Protein AF-A0A1I7RVT2-F1 (afdb_monomer_lite)

Sequence (228 aa):
MSVMLDNKCFNRFLLSIFCWCLFYGVKVPINLFVGYLFTLLAVPQAKIWEKVEYYNQTFPESPYPILYVDPFEMFTILLFGFVVLALAGMELFQIAFVFFILRALESKKAALTEKSYRLQKQLTFALAAQLVVPIVLIFFPVSYGVICRYVGSDPSKMAGDIGFFLFATYGACNALLTIFFVKPYYDFTLRKLQRIFWCFKFEPPKKHSIVVLHSINSYASNVTANNY

Structure (mmCIF, N/CA/C/O backbone):
data_AF-A0A1I7RVT2-F1
#
_entry.id   AF-A0A1I7RVT2-F1
#
loop_
_atom_site.group_PDB
_atom_site.id
_atom_site.type_symbol
_atom_site.label_atom_id
_atom_site.label_alt_id
_atom_site.label_comp_id
_atom_site.label_asym_id
_atom_site.label_entity_id
_atom_site.label_seq_id
_atom_site.pdbx_PDB_ins_code
_atom_site.Cartn_x
_atom_site.Cartn_y
_atom_site.Cartn_z
_atom_site.occupancy
_atom_site.B_iso_or_equiv
_atom_site.auth_seq_id
_atom_site.auth_comp_id
_atom_site.auth_asym_id
_atom_site.auth_atom_id
_atom_site.pdbx_PDB_model_num
ATOM 1 N N . MET A 1 1 ? -7.040 1.598 23.175 1.00 45.47 1 MET A N 1
ATOM 2 C CA . MET A 1 1 ? -6.592 2.987 22.928 1.00 45.47 1 MET A CA 1
ATOM 3 C C . MET A 1 1 ? -6.829 3.934 24.104 1.00 45.47 1 MET A C 1
ATOM 5 O O . MET A 1 1 ? -6.067 4.879 24.193 1.00 45.47 1 MET A O 1
ATOM 9 N N . SER A 1 2 ? -7.766 3.699 25.045 1.00 37.84 2 SER A N 1
ATOM 10 C CA . SER A 1 2 ? -7.893 4.603 26.214 1.00 37.84 2 SER A CA 1
ATOM 11 C C . SER A 1 2 ? -6.658 4.615 27.126 1.00 37.84 2 SER A C 1
ATOM 13 O O . SER A 1 2 ? -6.343 5.663 27.643 1.00 37.84 2 SER A O 1
ATOM 15 N N . VAL A 1 3 ? -5.884 3.525 27.236 1.00 44.50 3 VAL A N 1
ATOM 16 C CA . VAL A 1 3 ? -4.655 3.503 28.067 1.00 44.50 3 VAL A CA 1
ATOM 17 C C . VAL A 1 3 ? -3.447 4.178 27.390 1.00 44.50 3 VAL A C 1
ATOM 19 O O . VAL A 1 3 ? -2.634 4.801 28.063 1.00 44.50 3 VAL A O 1
ATOM 22 N N . MET A 1 4 ? -3.338 4.123 26.053 1.00 46.00 4 MET A N 1
ATOM 23 C CA . MET A 1 4 ? -2.378 4.976 25.326 1.00 46.00 4 MET A CA 1
ATOM 24 C C . MET A 1 4 ? -2.828 6.442 25.338 1.00 46.00 4 MET A C 1
ATOM 26 O O . MET A 1 4 ? -1.982 7.327 25.418 1.00 46.00 4 MET A O 1
ATOM 30 N N . LEU A 1 5 ? -4.145 6.690 25.326 1.00 49.88 5 LEU A N 1
ATOM 31 C CA . LEU A 1 5 ? -4.700 8.033 25.470 1.00 49.88 5 LEU A CA 1
ATOM 32 C C . LEU A 1 5 ? -4.567 8.583 26.911 1.00 49.88 5 LEU A C 1
ATOM 34 O O . LEU A 1 5 ? -4.415 9.791 27.090 1.00 49.88 5 LEU A O 1
ATOM 38 N N . ASP A 1 6 ? -4.581 7.718 27.930 1.00 57.16 6 ASP A N 1
ATOM 39 C CA . ASP A 1 6 ? -4.427 8.089 29.345 1.00 57.16 6 ASP A CA 1
ATOM 40 C C . ASP A 1 6 ? -2.977 8.401 29.708 1.00 57.16 6 ASP A C 1
ATOM 42 O O . ASP A 1 6 ? -2.717 9.178 30.632 1.00 57.16 6 ASP A O 1
ATOM 46 N N . ASN A 1 7 ? -2.009 7.865 28.958 1.00 72.88 7 ASN A N 1
ATOM 47 C CA . ASN A 1 7 ? -0.635 8.323 29.063 1.00 72.88 7 ASN A CA 1
ATOM 48 C C . ASN A 1 7 ? -0.524 9.713 28.422 1.00 72.88 7 ASN A C 1
ATOM 50 O O . ASN A 1 7 ? -0.157 9.871 27.257 1.00 72.88 7 ASN A O 1
ATOM 54 N N . LYS A 1 8 ? -0.826 10.742 29.223 1.00 82.38 8 LYS A N 1
ATOM 55 C CA . LYS A 1 8 ? -0.760 12.160 28.841 1.00 82.38 8 LYS A CA 1
ATOM 56 C C . LYS A 1 8 ? 0.580 12.548 28.213 1.00 82.38 8 LYS A C 1
ATOM 58 O O . LYS A 1 8 ? 0.611 13.527 27.473 1.00 82.38 8 LYS A O 1
ATOM 63 N N . CYS A 1 9 ? 1.667 11.838 28.524 1.00 81.19 9 CYS A N 1
ATOM 64 C CA . CYS A 1 9 ? 2.977 12.060 27.919 1.00 81.19 9 CYS A CA 1
ATOM 65 C C . CYS A 1 9 ? 3.024 11.502 26.491 1.00 81.19 9 CYS A C 1
ATOM 67 O O . CYS A 1 9 ? 3.326 12.240 25.559 1.00 81.19 9 CYS A O 1
ATOM 69 N N . PHE A 1 10 ? 2.622 10.244 26.297 1.00 79.62 10 PHE A N 1
ATOM 70 C CA . PHE A 1 10 ? 2.560 9.614 24.974 1.00 79.62 10 PHE A CA 1
ATOM 71 C C . PHE A 1 10 ? 1.594 10.335 24.028 1.00 79.62 10 PHE A C 1
ATOM 73 O O . PHE A 1 10 ? 1.927 10.597 22.878 1.00 79.62 10 PHE A O 1
ATOM 80 N N . ASN A 1 11 ? 0.427 10.737 24.528 1.00 78.00 11 ASN A N 1
ATOM 81 C CA . ASN A 1 11 ? -0.536 11.509 23.752 1.00 78.00 11 ASN A CA 1
ATOM 82 C C . ASN A 1 11 ? -0.017 12.898 23.376 1.00 78.00 11 ASN A C 1
ATOM 84 O O . ASN A 1 11 ? -0.180 13.324 22.234 1.00 78.00 11 ASN A O 1
ATOM 88 N N . ARG A 1 12 ? 0.638 13.599 24.314 1.00 87.31 12 ARG A N 1
ATOM 89 C CA . ARG A 1 12 ? 1.306 14.870 24.007 1.00 87.31 12 ARG A CA 1
ATOM 90 C C . ARG A 1 12 ? 2.426 14.684 22.999 1.00 87.31 12 ARG A C 1
ATOM 92 O O . ARG A 1 12 ? 2.593 15.552 22.159 1.00 87.31 12 ARG A O 1
ATOM 99 N N . PHE A 1 13 ? 3.152 13.572 23.056 1.00 88.12 13 PHE A N 1
ATOM 100 C CA . PHE A 1 13 ? 4.175 13.244 22.074 1.00 88.12 13 PHE A CA 1
ATOM 101 C C . PHE A 1 13 ? 3.570 12.990 20.687 1.00 88.12 13 PHE A C 1
ATOM 103 O O . PHE A 1 13 ? 3.959 13.669 19.746 1.00 88.12 13 PHE A O 1
ATOM 110 N N . LEU A 1 14 ? 2.581 12.097 20.560 1.00 82.25 14 LEU A N 1
ATOM 111 C CA . LEU A 1 14 ? 1.920 11.792 19.282 1.00 82.25 14 LEU A CA 1
ATOM 112 C C . LEU A 1 14 ? 1.263 13.019 18.636 1.00 82.25 14 LEU A C 1
ATOM 114 O O . LEU A 1 14 ? 1.272 13.162 17.417 1.00 82.25 14 LEU A O 1
ATOM 118 N N . LEU A 1 15 ? 0.681 13.902 19.447 1.00 87.56 15 LEU A N 1
ATOM 119 C CA . LEU A 1 15 ? 0.069 15.146 18.978 1.00 87.56 15 LEU A CA 1
ATOM 120 C C . LEU A 1 15 ? 1.072 16.305 18.878 1.00 87.56 15 LEU A C 1
ATOM 122 O O . LEU A 1 15 ? 0.707 17.380 18.406 1.00 87.56 15 LEU A O 1
ATOM 126 N N . SER A 1 16 ? 2.321 16.118 19.313 1.00 93.06 16 SER A N 1
ATOM 127 C CA . SER A 1 16 ? 3.344 17.160 19.264 1.00 93.06 16 SER A CA 1
ATOM 128 C C . SER A 1 16 ? 3.733 17.440 17.824 1.00 93.06 16 SER A C 1
ATOM 130 O O . SER A 1 16 ? 4.008 16.519 17.051 1.00 93.06 16 SER A O 1
ATOM 132 N N . ILE A 1 17 ? 3.874 18.725 17.501 1.00 93.81 17 ILE A N 1
ATOM 133 C CA . ILE A 1 17 ? 4.437 19.171 16.227 1.00 93.81 17 ILE A CA 1
ATOM 134 C C . ILE A 1 17 ? 5.800 18.527 15.952 1.00 93.81 17 ILE A C 1
ATOM 136 O O . ILE A 1 17 ? 6.106 18.225 14.809 1.00 93.81 17 ILE A O 1
ATOM 140 N N . PHE A 1 18 ? 6.578 18.219 16.995 1.00 93.94 18 PHE A N 1
ATOM 141 C CA . PHE A 1 18 ? 7.855 17.524 16.860 1.00 93.94 18 PHE A CA 1
ATOM 142 C C . PHE A 1 18 ? 7.704 16.117 16.267 1.00 93.94 18 PHE A C 1
ATOM 144 O O . PHE A 1 18 ? 8.458 15.755 15.369 1.00 93.94 18 PHE A O 1
ATOM 151 N N . CYS A 1 19 ? 6.722 15.332 16.726 1.00 88.94 19 CYS A N 1
ATOM 152 C CA . CYS A 1 19 ? 6.477 13.987 16.202 1.00 88.94 19 CYS A CA 1
ATOM 153 C C . CYS A 1 19 ? 6.069 14.050 14.726 1.00 88.94 19 CYS A C 1
ATOM 155 O O . CYS A 1 19 ? 6.614 13.319 13.902 1.00 88.94 19 CYS A O 1
ATOM 157 N N . TRP A 1 20 ? 5.190 14.991 14.373 1.00 90.88 20 TRP A N 1
ATOM 158 C CA . TRP A 1 20 ? 4.807 15.231 12.982 1.00 90.88 20 TRP A CA 1
ATOM 159 C C . TRP A 1 20 ? 5.990 15.689 12.124 1.00 90.88 20 TRP A C 1
ATOM 161 O O . TRP A 1 20 ? 6.195 15.137 11.046 1.00 90.88 20 TRP A O 1
ATOM 171 N N . CYS A 1 21 ? 6.807 16.630 12.602 1.00 93.56 21 CYS A N 1
ATOM 172 C CA . CYS A 1 21 ? 8.021 17.069 11.915 1.00 93.56 21 CYS A CA 1
ATOM 173 C C . CYS A 1 21 ? 9.014 15.922 11.718 1.00 93.56 21 CYS A C 1
ATOM 175 O O . CYS A 1 21 ? 9.606 15.828 10.651 1.00 93.56 21 CYS A O 1
ATOM 177 N N . LEU A 1 22 ? 9.170 15.028 12.696 1.00 91.81 22 LEU A N 1
ATOM 178 C CA . LEU A 1 22 ? 10.016 13.842 12.572 1.00 91.81 22 LEU A CA 1
ATOM 179 C C . LEU A 1 22 ? 9.467 12.879 11.509 1.00 91.81 22 LEU A C 1
ATOM 181 O O . LEU A 1 22 ? 10.204 12.457 10.621 1.00 91.81 22 LEU A O 1
ATOM 185 N N . PHE A 1 23 ? 8.165 12.585 11.542 1.00 87.00 23 PHE A N 1
ATOM 186 C CA . PHE A 1 23 ? 7.516 11.737 10.538 1.00 87.00 23 PHE A CA 1
ATOM 187 C C . PHE A 1 23 ? 7.646 12.310 9.124 1.00 87.00 23 PHE A C 1
ATOM 189 O O . PHE A 1 23 ? 8.043 11.595 8.204 1.00 87.00 23 PHE A O 1
ATOM 196 N N . TYR A 1 24 ? 7.346 13.596 8.935 1.00 89.38 24 TYR A N 1
ATOM 197 C CA . TYR A 1 24 ? 7.493 14.250 7.635 1.00 89.38 24 TYR A CA 1
ATOM 198 C C . TYR A 1 24 ? 8.958 14.391 7.224 1.00 89.38 24 TYR A C 1
ATOM 200 O O . TYR A 1 24 ? 9.280 14.170 6.059 1.00 89.38 24 TYR A O 1
ATOM 208 N N . GLY A 1 25 ? 9.845 14.679 8.174 1.00 92.88 25 GLY A N 1
ATOM 209 C CA . GLY A 1 25 ? 11.284 14.785 7.965 1.00 92.88 25 GLY A CA 1
ATOM 210 C C . GLY A 1 25 ? 11.920 13.479 7.500 1.00 92.88 25 GLY A C 1
ATOM 211 O O . GLY A 1 25 ? 12.871 13.529 6.736 1.00 92.88 25 GLY A O 1
ATOM 212 N N . VAL A 1 26 ? 11.371 12.320 7.880 1.00 89.94 26 VAL A N 1
ATOM 213 C CA . VAL A 1 26 ? 11.783 11.006 7.351 1.00 89.94 26 VAL A CA 1
ATOM 214 C C . VAL A 1 26 ? 11.072 10.682 6.033 1.00 89.94 26 VAL A C 1
ATOM 216 O O . VAL A 1 26 ? 11.696 10.212 5.082 1.00 89.94 26 VAL A O 1
ATOM 219 N N . LYS A 1 27 ? 9.767 10.958 5.937 1.00 85.25 27 LYS A N 1
ATOM 220 C CA . LYS A 1 27 ? 8.950 10.626 4.760 1.00 85.25 27 LYS A CA 1
ATOM 221 C C . LYS A 1 27 ? 9.377 11.389 3.504 1.00 85.25 27 LYS A C 1
ATOM 223 O O . LYS A 1 27 ? 9.379 10.817 2.416 1.00 85.25 27 LYS A O 1
ATOM 228 N N . VAL A 1 28 ? 9.700 12.676 3.628 1.00 91.38 28 VAL A N 1
ATOM 229 C CA . VAL A 1 28 ? 10.047 13.530 2.481 1.00 91.38 28 VAL A CA 1
ATOM 230 C C . VAL A 1 28 ? 11.324 13.046 1.781 1.00 91.38 28 VAL A C 1
ATOM 232 O O . VAL A 1 28 ? 11.245 12.806 0.578 1.00 91.38 28 VAL A O 1
ATOM 235 N N . PRO A 1 29 ? 12.455 12.808 2.476 1.00 92.44 29 PRO A N 1
ATOM 236 C CA . PRO A 1 29 ? 13.648 12.232 1.861 1.00 92.44 29 PRO A CA 1
ATOM 237 C C . PRO A 1 29 ? 13.393 10.889 1.186 1.00 92.44 29 PRO A C 1
ATOM 239 O O . PRO A 1 29 ? 13.883 10.679 0.084 1.00 92.44 29 PRO A O 1
ATOM 242 N N . ILE A 1 30 ? 12.593 10.005 1.796 1.00 85.56 30 ILE A N 1
ATOM 243 C CA . ILE A 1 30 ? 12.235 8.716 1.186 1.00 85.56 30 ILE A CA 1
ATOM 244 C C . ILE A 1 30 ? 11.503 8.939 -0.140 1.00 85.56 30 ILE A C 1
ATOM 246 O O . ILE A 1 30 ? 11.872 8.347 -1.148 1.00 85.56 30 ILE A O 1
ATOM 250 N N . ASN A 1 31 ? 10.505 9.823 -0.171 1.00 84.56 31 ASN A N 1
ATOM 251 C CA . ASN A 1 31 ? 9.769 10.119 -1.400 1.00 84.56 31 ASN A CA 1
ATOM 252 C C . ASN A 1 31 ? 10.648 10.779 -2.469 1.00 84.56 31 ASN A C 1
ATOM 254 O O . ASN A 1 31 ? 10.527 10.441 -3.643 1.00 84.56 31 ASN A O 1
ATOM 258 N N . LEU A 1 32 ? 11.536 11.697 -2.077 1.00 91.06 32 LEU A N 1
ATOM 259 C CA . LEU A 1 32 ? 12.491 12.320 -2.995 1.00 91.06 32 LEU A CA 1
ATOM 260 C C . LEU A 1 32 ? 13.472 11.289 -3.557 1.00 91.06 32 LEU A C 1
ATOM 262 O O . LEU A 1 32 ? 13.732 11.287 -4.754 1.00 91.06 32 LEU A O 1
ATOM 266 N N . PHE A 1 33 ? 13.969 10.385 -2.714 1.00 88.88 33 PHE A N 1
ATOM 267 C CA . PHE A 1 33 ? 14.852 9.299 -3.121 1.00 88.88 33 PHE A CA 1
ATOM 268 C C . PHE A 1 33 ? 14.154 8.324 -4.074 1.00 88.88 33 PHE A C 1
ATOM 270 O O . PHE A 1 33 ? 14.709 7.988 -5.114 1.00 88.88 33 PHE A O 1
ATOM 277 N N . VAL A 1 34 ? 12.916 7.922 -3.777 1.00 85.12 34 VAL A N 1
ATOM 278 C CA . VAL A 1 34 ? 12.106 7.089 -4.678 1.00 85.12 34 VAL A CA 1
ATOM 279 C C . VAL A 1 34 ? 11.868 7.807 -6.007 1.00 85.12 34 VAL A C 1
ATOM 281 O O . VAL A 1 34 ? 12.070 7.212 -7.060 1.00 85.12 34 VAL A O 1
ATOM 284 N N . GLY A 1 35 ? 11.509 9.094 -5.980 1.00 83.81 35 GLY A N 1
ATOM 285 C CA . GLY A 1 35 ? 11.360 9.906 -7.189 1.00 83.81 35 GLY A CA 1
ATOM 286 C C . GLY A 1 35 ? 12.650 9.969 -8.009 1.00 83.81 35 GLY A C 1
ATOM 287 O O . GLY A 1 35 ? 12.620 9.781 -9.222 1.00 83.81 35 GLY A O 1
ATOM 288 N N . TYR A 1 36 ? 13.792 10.143 -7.347 1.00 88.56 36 TYR A N 1
ATOM 289 C CA . TYR A 1 36 ? 15.104 10.109 -7.985 1.00 88.56 36 TYR A CA 1
ATOM 290 C C . TYR A 1 36 ? 15.404 8.742 -8.618 1.00 88.56 36 TYR A C 1
ATOM 292 O O . TYR A 1 36 ? 15.806 8.682 -9.780 1.00 88.56 36 TYR A O 1
ATOM 300 N N . LEU A 1 37 ? 15.126 7.635 -7.925 1.00 84.94 37 LEU A N 1
ATOM 301 C CA . LEU A 1 37 ? 15.253 6.295 -8.506 1.00 84.94 37 LEU A CA 1
ATOM 302 C C . LEU A 1 37 ? 14.382 6.129 -9.758 1.00 84.94 37 LEU A C 1
ATOM 304 O O . LEU A 1 37 ? 14.856 5.593 -10.755 1.00 84.94 37 LEU A O 1
ATOM 308 N N . PHE A 1 38 ? 13.150 6.645 -9.756 1.00 83.06 38 PHE A N 1
ATOM 309 C CA . PHE A 1 38 ? 12.304 6.642 -10.953 1.00 83.06 38 PHE A CA 1
ATOM 310 C C . PHE A 1 38 ? 12.912 7.446 -12.106 1.00 83.06 38 PHE A C 1
ATOM 312 O O . PHE A 1 38 ? 12.812 7.011 -13.248 1.00 83.06 38 PHE A O 1
ATOM 319 N N . THR A 1 39 ? 13.581 8.572 -11.836 1.00 84.81 39 THR A N 1
ATOM 320 C CA . THR A 1 39 ? 14.286 9.321 -12.893 1.00 84.81 39 THR A CA 1
ATOM 321 C C . THR A 1 39 ? 15.495 8.577 -13.454 1.00 84.81 39 THR A C 1
ATOM 323 O O . THR A 1 39 ? 15.792 8.737 -14.632 1.00 84.81 39 THR A O 1
ATOM 326 N N . LEU A 1 40 ? 16.164 7.744 -12.648 1.00 85.25 40 LEU A N 1
ATOM 327 C CA . LEU A 1 40 ? 17.260 6.888 -13.115 1.00 85.25 40 LEU A CA 1
ATOM 328 C C . LEU A 1 40 ? 16.762 5.706 -13.956 1.00 85.25 40 LEU A C 1
ATOM 330 O O . LEU A 1 40 ? 17.443 5.290 -14.886 1.00 85.25 40 LEU A O 1
ATOM 334 N N . LEU A 1 41 ? 15.582 5.173 -13.632 1.00 84.81 41 LEU A N 1
ATOM 335 C CA . LEU A 1 41 ? 14.936 4.084 -14.374 1.00 84.81 41 LEU A CA 1
ATOM 336 C C . LEU A 1 41 ? 14.267 4.539 -15.670 1.00 84.81 41 LEU A C 1
ATOM 338 O O . LEU A 1 41 ? 14.089 3.740 -16.590 1.00 84.81 41 LEU A O 1
ATOM 342 N N . ALA A 1 42 ? 13.801 5.786 -15.708 1.00 85.94 42 ALA A N 1
ATOM 343 C CA . ALA A 1 42 ? 13.079 6.317 -16.847 1.00 85.94 42 ALA A CA 1
ATOM 344 C C . ALA A 1 42 ? 14.009 6.387 -18.062 1.00 85.94 42 ALA A C 1
ATOM 346 O O . ALA A 1 42 ? 15.010 7.107 -18.073 1.00 85.94 42 ALA A O 1
ATOM 347 N N . VAL A 1 43 ? 13.654 5.661 -19.119 1.00 85.94 43 VAL A N 1
ATOM 348 C CA . VAL A 1 43 ? 14.365 5.750 -20.392 1.00 85.94 43 VAL A CA 1
ATOM 349 C C . VAL A 1 43 ? 14.127 7.148 -20.979 1.00 85.94 43 VAL A C 1
ATOM 351 O O . VAL A 1 43 ? 12.976 7.595 -21.032 1.00 85.94 43 VAL A O 1
ATOM 354 N N . PRO A 1 44 ? 15.174 7.856 -21.449 1.00 86.94 44 PRO A N 1
ATOM 355 C CA . PRO A 1 44 ? 15.000 9.140 -22.118 1.00 86.94 44 PRO A CA 1
ATOM 356 C C . PRO A 1 44 ? 14.013 9.020 -23.281 1.00 86.94 44 PRO A C 1
ATOM 358 O O . PRO A 1 44 ? 14.145 8.112 -24.098 1.00 86.94 44 PRO A O 1
ATOM 361 N N . GLN A 1 45 ? 13.069 9.960 -23.392 1.00 84.31 45 GLN A N 1
ATOM 362 C CA . GLN A 1 45 ? 11.970 9.919 -24.373 1.00 84.31 45 GLN A CA 1
ATOM 363 C C . GLN A 1 45 ? 12.443 9.672 -25.818 1.00 84.31 45 GLN A C 1
ATOM 365 O O . GLN A 1 45 ? 11.824 8.909 -26.553 1.00 84.31 45 GLN A O 1
ATOM 370 N N . ALA A 1 46 ? 13.597 10.232 -26.199 1.00 86.19 46 ALA A N 1
ATOM 371 C CA . ALA A 1 46 ? 14.193 10.039 -27.523 1.00 86.19 46 ALA A CA 1
ATOM 372 C C . ALA A 1 46 ? 14.590 8.581 -27.840 1.00 86.19 46 ALA A C 1
ATOM 374 O O . ALA A 1 46 ? 14.660 8.217 -29.007 1.00 86.19 46 ALA A O 1
ATOM 375 N N . LYS A 1 47 ? 14.851 7.754 -26.819 1.00 86.62 47 LYS A N 1
ATOM 376 C CA . LYS A 1 47 ? 15.303 6.357 -26.953 1.00 86.62 47 LYS A CA 1
ATOM 377 C C . LYS A 1 47 ? 14.191 5.331 -26.742 1.00 86.62 47 LYS A C 1
ATOM 379 O O . LYS A 1 47 ? 14.449 4.133 -26.817 1.00 86.62 47 LYS A O 1
ATOM 384 N N . ILE A 1 48 ? 12.971 5.774 -26.428 1.00 84.69 48 ILE A N 1
ATOM 385 C CA . ILE A 1 48 ? 11.867 4.851 -26.151 1.00 84.69 48 ILE A CA 1
ATOM 386 C C . ILE A 1 48 ? 11.548 4.057 -27.414 1.00 84.69 48 ILE A C 1
ATOM 388 O O . ILE A 1 48 ? 11.643 2.839 -27.381 1.00 84.69 48 ILE A O 1
ATOM 392 N N . TRP A 1 49 ? 11.270 4.727 -28.535 1.00 82.75 49 TRP A N 1
ATOM 393 C CA . TRP A 1 49 ? 10.872 4.055 -29.778 1.00 82.75 49 TRP A CA 1
ATOM 394 C C . TRP A 1 49 ? 11.902 3.043 -30.286 1.00 82.75 49 TRP A C 1
ATOM 396 O O . TRP A 1 49 ? 11.512 1.956 -30.692 1.00 82.75 49 TRP A O 1
ATOM 406 N N . GLU A 1 50 ? 13.196 3.347 -30.149 1.00 85.06 50 GLU A N 1
ATOM 407 C CA . GLU A 1 50 ? 14.287 2.414 -30.464 1.00 85.06 50 GLU A CA 1
ATOM 408 C C . GLU A 1 50 ? 14.183 1.118 -29.641 1.00 85.06 50 GLU A C 1
ATOM 410 O O . GLU A 1 50 ? 14.231 0.018 -30.187 1.00 85.06 50 GLU A O 1
ATOM 415 N N . LYS A 1 51 ? 13.980 1.227 -28.320 1.00 81.25 51 LYS A N 1
ATOM 416 C CA . LYS A 1 51 ? 13.824 0.053 -27.446 1.00 81.25 51 LYS A CA 1
ATOM 417 C C . LYS A 1 51 ? 12.512 -0.690 -27.696 1.00 81.25 51 LYS A C 1
ATOM 419 O O . LYS A 1 51 ? 12.478 -1.912 -27.611 1.00 81.25 51 LYS A O 1
ATOM 424 N N . VAL A 1 52 ? 11.435 0.031 -27.980 1.00 78.44 52 VAL A N 1
ATOM 425 C CA . VAL A 1 52 ? 10.116 -0.555 -28.252 1.00 78.44 52 VAL A CA 1
ATOM 426 C C . VAL A 1 52 ? 10.141 -1.399 -29.521 1.00 78.44 52 VAL A C 1
ATOM 428 O O . VAL A 1 52 ? 9.652 -2.529 -29.508 1.00 78.44 52 VAL A O 1
ATOM 431 N N . GLU A 1 53 ? 10.748 -0.872 -30.585 1.00 81.00 53 GLU A N 1
ATOM 432 C CA . GLU A 1 53 ? 10.948 -1.585 -31.845 1.00 81.00 53 GLU A CA 1
ATOM 433 C C . GLU A 1 53 ? 11.860 -2.800 -31.643 1.00 81.00 53 GLU A C 1
ATOM 435 O O . GLU A 1 53 ? 11.518 -3.900 -32.075 1.00 81.00 53 GLU A O 1
ATOM 440 N N . TYR A 1 54 ? 12.952 -2.643 -30.886 1.00 79.56 54 TYR A N 1
ATOM 441 C CA . TYR A 1 54 ? 13.870 -3.737 -30.557 1.00 79.56 54 TYR A CA 1
ATOM 442 C C . TYR A 1 54 ? 13.184 -4.915 -29.845 1.00 79.56 54 TYR A C 1
ATOM 444 O O . TYR A 1 54 ? 13.464 -6.072 -30.157 1.00 79.56 54 TYR A O 1
ATOM 452 N N . TYR A 1 55 ? 12.269 -4.643 -28.910 1.00 73.88 55 TYR A N 1
ATOM 453 C CA . TYR A 1 55 ? 11.545 -5.685 -28.172 1.00 73.88 55 TYR A CA 1
ATOM 454 C C . TYR A 1 55 ? 10.218 -6.108 -28.821 1.00 73.88 55 TYR A C 1
ATOM 456 O O . TYR A 1 55 ? 9.522 -6.952 -28.259 1.00 73.88 55 TYR A O 1
ATOM 464 N N . ASN A 1 56 ? 9.855 -5.542 -29.979 1.00 71.06 56 ASN A N 1
ATOM 465 C CA . ASN A 1 56 ? 8.580 -5.779 -30.664 1.00 71.06 56 ASN A CA 1
ATOM 466 C C . ASN A 1 56 ? 7.356 -5.654 -29.727 1.00 71.06 56 ASN A C 1
ATOM 468 O O . ASN A 1 56 ? 6.421 -6.458 -29.769 1.00 71.06 56 ASN A O 1
ATOM 472 N N . GLN A 1 57 ? 7.382 -4.670 -28.823 1.00 69.44 57 GLN A N 1
ATOM 473 C CA . GLN A 1 57 ? 6.317 -4.471 -27.841 1.00 69.44 57 GLN A CA 1
ATOM 474 C C . GLN A 1 57 ? 5.180 -3.637 -28.434 1.00 69.44 57 GLN A C 1
ATOM 476 O O . GLN A 1 57 ? 5.360 -2.477 -28.800 1.00 69.44 57 GLN A O 1
ATOM 481 N N . THR A 1 58 ? 3.970 -4.192 -28.464 1.00 66.25 58 THR A N 1
ATOM 482 C CA . THR A 1 58 ? 2.756 -3.417 -28.756 1.00 66.25 58 THR A CA 1
ATOM 483 C C . THR A 1 58 ? 2.393 -2.530 -27.572 1.00 66.25 58 THR A C 1
ATOM 485 O O . THR A 1 58 ? 1.995 -3.027 -26.516 1.00 66.25 58 THR A O 1
ATOM 488 N N . PHE A 1 59 ? 2.472 -1.214 -27.758 1.00 63.53 59 PHE A N 1
ATOM 489 C CA . PHE A 1 59 ? 1.927 -0.263 -26.795 1.00 63.53 59 PHE A CA 1
ATOM 490 C C . PHE A 1 59 ? 0.400 -0.217 -26.897 1.00 63.53 59 PHE A C 1
ATOM 492 O O . PHE A 1 59 ? -0.152 -0.374 -27.991 1.00 63.53 59 PHE A O 1
ATOM 499 N N . PRO A 1 60 ? -0.315 0.027 -25.782 1.00 59.12 60 PRO A N 1
ATOM 500 C CA . PRO A 1 60 ? -1.662 0.575 -25.888 1.00 59.12 60 PRO A CA 1
ATOM 501 C C . PRO A 1 60 ? -1.585 1.864 -26.721 1.00 59.12 60 PRO A C 1
ATOM 503 O O . PRO A 1 60 ? -0.586 2.565 -26.621 1.00 59.12 60 PRO A O 1
ATOM 506 N N . GLU A 1 61 ? -2.612 2.155 -27.526 1.00 61.69 61 GLU A N 1
ATOM 507 C CA . GLU A 1 61 ? -2.706 3.174 -28.603 1.00 61.69 61 GLU A CA 1
ATOM 508 C C . GLU A 1 61 ? -2.399 4.646 -28.218 1.00 61.69 61 GLU A C 1
ATOM 510 O O . GLU A 1 61 ? -2.795 5.584 -28.907 1.00 61.69 61 GLU A O 1
ATOM 515 N N . SER A 1 62 ? -1.711 4.896 -27.108 1.00 61.56 62 SER A N 1
ATOM 516 C CA . SER A 1 62 ? -1.216 6.205 -26.730 1.00 61.56 62 SER A CA 1
ATOM 517 C C . SER A 1 62 ? 0.020 6.583 -27.559 1.00 61.56 62 SER A C 1
ATOM 519 O O . SER A 1 62 ? 1.026 5.873 -27.519 1.00 61.56 62 SER A O 1
ATOM 521 N N . PRO A 1 63 ? -0.003 7.731 -28.259 1.00 61.47 63 PRO A N 1
ATOM 522 C CA . PRO A 1 63 ? 1.126 8.196 -29.062 1.00 61.47 63 PRO A CA 1
ATOM 523 C C . PRO A 1 63 ? 2.332 8.662 -28.229 1.00 61.47 63 PRO A C 1
ATOM 525 O O . PRO A 1 63 ? 3.385 8.915 -28.804 1.00 61.47 63 PRO A O 1
ATOM 528 N N . TYR A 1 64 ? 2.210 8.778 -26.897 1.00 67.19 64 TYR A N 1
ATOM 529 C CA . TYR A 1 64 ? 3.288 9.262 -26.026 1.00 67.19 64 TYR A CA 1
ATOM 530 C C . TYR A 1 64 ? 3.315 8.508 -24.686 1.00 67.19 64 TYR A C 1
ATOM 532 O O . TYR A 1 64 ? 2.563 8.855 -23.768 1.00 67.19 64 TYR A O 1
ATOM 540 N N . PRO A 1 65 ? 4.179 7.489 -24.524 1.00 70.19 65 PRO A N 1
ATOM 541 C CA . PRO A 1 65 ? 4.364 6.843 -23.231 1.00 70.19 65 PRO A CA 1
ATOM 542 C C . PRO A 1 65 ? 4.961 7.838 -22.222 1.00 70.19 65 PRO A C 1
ATOM 544 O O . PRO A 1 65 ? 6.087 8.310 -22.367 1.00 70.19 65 PRO A O 1
ATOM 547 N N . ILE A 1 66 ? 4.196 8.150 -21.170 1.00 72.31 66 ILE A N 1
ATOM 548 C CA . ILE A 1 66 ? 4.595 9.104 -20.116 1.00 72.31 66 ILE A CA 1
ATOM 549 C C . ILE A 1 66 ? 5.806 8.577 -19.327 1.00 72.31 66 ILE A C 1
ATOM 551 O O . ILE A 1 66 ? 6.687 9.347 -18.948 1.00 72.31 66 ILE A O 1
ATOM 555 N N . LEU A 1 67 ? 5.864 7.262 -19.101 1.00 76.06 67 LEU A N 1
ATOM 556 C CA . LEU A 1 67 ? 6.952 6.584 -18.405 1.00 76.06 67 LEU A CA 1
ATOM 557 C C . LEU A 1 67 ? 7.221 5.241 -19.088 1.00 76.06 67 LEU A C 1
ATOM 559 O O . LEU A 1 67 ? 6.337 4.388 -19.136 1.00 76.06 67 LEU A O 1
ATOM 563 N N . TYR A 1 68 ? 8.443 5.053 -19.584 1.00 78.94 68 TYR A N 1
ATOM 564 C CA . TYR A 1 68 ? 8.940 3.761 -20.047 1.00 78.94 68 TYR A CA 1
ATOM 565 C C . TYR A 1 68 ? 10.163 3.386 -19.217 1.00 78.94 68 TYR A C 1
ATOM 567 O O . TYR A 1 68 ? 11.118 4.159 -19.114 1.00 78.94 68 TYR A O 1
ATOM 575 N N . VAL A 1 69 ? 10.109 2.207 -18.611 1.00 81.12 69 VAL A N 1
ATOM 576 C CA . VAL A 1 69 ? 11.221 1.609 -17.873 1.00 81.12 69 VAL A CA 1
ATOM 577 C C . VAL A 1 69 ? 11.619 0.368 -18.645 1.00 81.12 69 VAL A C 1
ATOM 579 O O . VAL A 1 69 ? 10.748 -0.443 -18.950 1.00 81.12 69 VAL A O 1
ATOM 582 N N . ASP A 1 70 ? 12.905 0.223 -18.969 1.00 81.94 70 ASP A N 1
ATOM 583 C CA . ASP A 1 70 ? 13.381 -0.964 -19.676 1.00 81.94 70 ASP A CA 1
ATOM 584 C C . ASP A 1 70 ? 13.223 -2.195 -18.769 1.00 81.94 70 ASP A C 1
ATOM 586 O O . ASP A 1 70 ? 13.921 -2.298 -17.751 1.00 81.94 70 ASP A O 1
ATOM 590 N N . PRO A 1 71 ? 12.319 -3.133 -19.105 1.00 73.12 71 PRO A N 1
ATOM 591 C CA . PRO A 1 71 ? 12.025 -4.259 -18.236 1.00 73.12 71 PRO A CA 1
ATOM 592 C C . PRO A 1 71 ? 13.098 -5.360 -18.315 1.00 73.12 71 PRO A C 1
ATOM 594 O O . PRO A 1 71 ? 13.039 -6.326 -17.551 1.00 73.12 71 PRO A O 1
ATOM 597 N N . PHE A 1 72 ? 14.064 -5.270 -19.233 1.00 77.38 72 PHE A N 1
ATOM 598 C CA . PHE A 1 72 ? 15.152 -6.242 -19.412 1.00 77.38 72 PHE A CA 1
ATOM 599 C C . PHE A 1 72 ? 16.448 -5.821 -18.729 1.00 77.38 72 PHE A C 1
ATOM 601 O O . PHE A 1 72 ? 17.357 -6.636 -18.582 1.00 77.38 72 PHE A O 1
ATOM 608 N N . GLU A 1 73 ? 16.532 -4.583 -18.258 1.00 83.81 73 GLU A N 1
ATOM 609 C CA . GLU A 1 73 ? 17.713 -4.111 -17.559 1.00 83.81 73 GLU A CA 1
ATOM 610 C C . GLU A 1 73 ? 17.830 -4.781 -16.179 1.00 83.81 73 GLU A C 1
ATOM 612 O O . GLU A 1 73 ? 16.884 -4.792 -15.387 1.00 83.81 73 GLU A O 1
ATOM 617 N N . MET A 1 74 ? 19.005 -5.348 -15.868 1.00 84.12 74 MET A N 1
ATOM 618 C CA . MET A 1 74 ? 19.244 -6.054 -14.599 1.00 84.12 74 MET A CA 1
ATOM 619 C C . MET A 1 74 ? 18.925 -5.164 -13.389 1.00 84.12 74 MET A C 1
ATOM 621 O O . MET A 1 74 ? 18.358 -5.635 -12.403 1.00 84.12 74 MET A O 1
ATOM 625 N N . PHE A 1 75 ? 19.236 -3.870 -13.486 1.00 85.12 75 PHE A N 1
ATOM 626 C CA . PHE A 1 75 ? 18.917 -2.886 -12.457 1.00 85.12 75 PHE A CA 1
ATOM 627 C C . PHE A 1 75 ? 17.405 -2.769 -12.208 1.00 85.12 75 PHE A C 1
ATOM 629 O O . PHE A 1 75 ? 16.972 -2.808 -11.056 1.00 85.12 75 PHE A O 1
ATOM 636 N N . THR A 1 76 ? 16.595 -2.716 -13.271 1.00 83.62 76 THR A N 1
ATOM 637 C CA . THR A 1 76 ? 15.128 -2.696 -13.188 1.00 83.62 76 THR A CA 1
ATOM 638 C C . THR A 1 76 ? 14.599 -3.934 -12.468 1.00 83.62 76 THR A C 1
ATOM 640 O O . THR A 1 76 ? 13.805 -3.815 -11.535 1.00 83.62 76 THR A O 1
ATOM 643 N N . ILE A 1 77 ? 15.067 -5.126 -12.851 1.00 82.69 77 ILE A N 1
ATOM 644 C CA . ILE A 1 77 ? 14.625 -6.396 -12.254 1.00 82.69 77 ILE A CA 1
ATOM 645 C C . ILE A 1 77 ? 14.963 -6.443 -10.758 1.00 82.69 77 ILE A C 1
ATOM 647 O O . ILE A 1 77 ? 14.104 -6.782 -9.940 1.00 82.69 77 ILE A O 1
ATOM 651 N N . LEU A 1 78 ? 16.190 -6.065 -10.386 1.00 86.69 78 LEU A N 1
ATOM 652 C CA . LEU A 1 78 ? 16.624 -6.019 -8.988 1.00 86.69 78 LEU A CA 1
ATOM 653 C C . LEU A 1 78 ? 15.793 -5.031 -8.167 1.00 86.69 78 LEU A C 1
ATOM 655 O O . LEU A 1 78 ? 15.385 -5.354 -7.050 1.00 86.69 78 LEU A O 1
ATOM 659 N N . LEU A 1 79 ? 15.501 -3.852 -8.718 1.00 86.25 79 LEU A N 1
ATOM 660 C CA . LEU A 1 79 ? 14.702 -2.851 -8.026 1.00 86.25 79 LEU A CA 1
ATOM 661 C C . LEU A 1 79 ? 13.252 -3.310 -7.833 1.00 86.25 79 LEU A C 1
ATOM 663 O O . LEU A 1 79 ? 12.721 -3.190 -6.731 1.00 86.25 79 LEU A O 1
ATOM 667 N N . PHE A 1 80 ? 12.614 -3.871 -8.862 1.00 84.31 80 PHE A N 1
ATOM 668 C CA . PHE A 1 80 ? 11.267 -4.431 -8.725 1.00 84.31 80 PHE A CA 1
ATOM 669 C C . PHE A 1 80 ? 11.230 -5.580 -7.711 1.00 84.31 80 PHE A C 1
ATOM 671 O O . PHE A 1 80 ? 10.314 -5.641 -6.889 1.00 84.31 80 PHE A O 1
ATOM 678 N N . GLY A 1 81 ? 12.247 -6.446 -7.704 1.00 86.94 81 GLY A N 1
ATOM 679 C CA . GLY A 1 81 ? 12.406 -7.484 -6.684 1.00 86.94 81 GLY A CA 1
ATOM 680 C C . GLY A 1 81 ? 12.512 -6.900 -5.272 1.00 86.94 81 GLY A C 1
ATOM 681 O O . GLY A 1 81 ? 11.810 -7.344 -4.364 1.00 86.94 81 GLY A O 1
ATOM 682 N N . PHE A 1 82 ? 13.319 -5.852 -5.092 1.00 88.62 82 PHE A N 1
ATOM 683 C CA . PHE A 1 82 ? 13.425 -5.128 -3.825 1.00 88.62 82 PHE A CA 1
ATOM 684 C C . PHE A 1 82 ? 12.084 -4.520 -3.392 1.00 88.62 82 PHE A C 1
ATOM 686 O O . PHE A 1 82 ? 11.715 -4.642 -2.226 1.00 88.62 82 PHE A O 1
ATOM 693 N N . VAL A 1 83 ? 11.320 -3.924 -4.313 1.00 87.31 83 VAL A N 1
ATOM 694 C CA . VAL A 1 83 ? 9.983 -3.376 -4.025 1.00 87.31 83 VAL A CA 1
ATOM 695 C C . VAL A 1 83 ? 9.031 -4.472 -3.550 1.00 87.31 83 VAL A C 1
ATOM 697 O O . VAL A 1 83 ? 8.344 -4.276 -2.551 1.00 87.31 83 VAL A O 1
ATOM 700 N N . VAL A 1 84 ? 9.010 -5.637 -4.202 1.00 88.8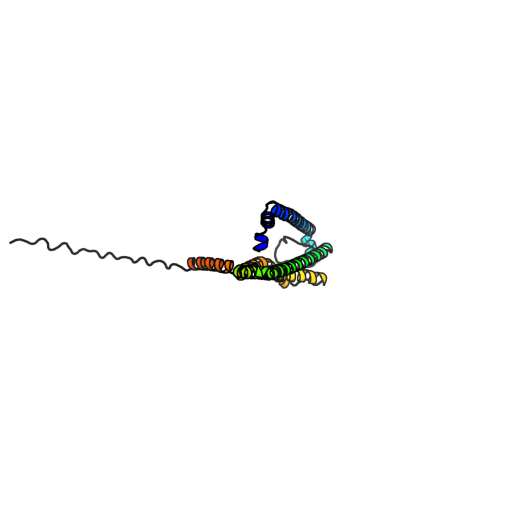1 84 VAL A N 1
ATOM 701 C CA . VAL A 1 84 ? 8.171 -6.771 -3.774 1.00 88.81 84 VAL A CA 1
ATOM 702 C C . VAL A 1 84 ? 8.567 -7.260 -2.380 1.00 88.81 84 VAL A C 1
ATOM 704 O O . VAL A 1 84 ? 7.693 -7.473 -1.540 1.00 88.81 84 VAL A O 1
ATOM 707 N N . LEU A 1 85 ? 9.867 -7.393 -2.099 1.00 89.94 85 LEU A N 1
ATOM 708 C CA . LEU A 1 85 ? 10.360 -7.785 -0.774 1.00 89.94 85 LEU A CA 1
ATOM 709 C C . LEU A 1 85 ? 10.022 -6.744 0.298 1.00 89.94 85 LEU A C 1
ATOM 711 O O . LEU A 1 85 ? 9.607 -7.108 1.398 1.00 89.94 85 LEU A O 1
ATOM 715 N N . ALA A 1 86 ? 10.158 -5.456 -0.019 1.00 89.00 86 ALA A N 1
ATOM 716 C CA . ALA A 1 86 ? 9.805 -4.366 0.880 1.00 89.00 86 ALA A CA 1
ATOM 717 C C . ALA A 1 86 ? 8.297 -4.344 1.168 1.00 89.00 86 ALA A C 1
ATOM 719 O O . ALA A 1 86 ? 7.905 -4.220 2.327 1.00 89.00 86 ALA A O 1
ATOM 720 N N . LEU A 1 87 ? 7.454 -4.525 0.145 1.00 88.81 87 LEU A N 1
ATOM 721 C CA . LEU A 1 87 ? 6.007 -4.658 0.311 1.00 88.81 87 LEU A CA 1
ATOM 722 C C . LEU A 1 87 ? 5.672 -5.856 1.206 1.00 88.81 87 LEU A C 1
ATOM 724 O O . LEU A 1 87 ? 4.977 -5.679 2.201 1.00 88.81 87 LEU A O 1
ATOM 728 N N . ALA A 1 88 ? 6.232 -7.038 0.935 1.00 90.00 88 ALA A N 1
ATOM 729 C CA . ALA A 1 88 ? 6.024 -8.220 1.773 1.00 90.00 88 ALA A CA 1
ATOM 730 C C . ALA A 1 88 ? 6.445 -7.978 3.233 1.00 90.00 88 ALA A C 1
ATOM 732 O O . ALA A 1 88 ? 5.699 -8.294 4.159 1.00 90.00 88 ALA A O 1
ATOM 733 N N . GLY A 1 89 ? 7.620 -7.380 3.451 1.00 90.94 89 GLY A N 1
ATOM 734 C CA . GLY A 1 89 ? 8.120 -7.051 4.785 1.00 90.94 89 GLY A CA 1
ATOM 735 C C . GLY A 1 89 ? 7.216 -6.067 5.531 1.00 90.94 89 GLY A C 1
ATOM 736 O O . GLY A 1 89 ? 6.932 -6.269 6.713 1.00 90.94 89 GLY A O 1
ATOM 737 N N . MET A 1 90 ? 6.718 -5.034 4.845 1.00 89.25 90 MET A N 1
ATOM 738 C CA . MET A 1 90 ? 5.773 -4.078 5.424 1.00 89.25 90 MET A CA 1
ATOM 739 C C . MET A 1 90 ? 4.441 -4.734 5.792 1.00 89.25 90 MET A C 1
ATOM 741 O O . MET A 1 90 ? 3.945 -4.491 6.890 1.00 89.25 90 MET A O 1
ATOM 745 N N . GLU A 1 91 ? 3.882 -5.581 4.928 1.00 89.06 91 GLU A N 1
ATOM 746 C CA . GLU A 1 91 ? 2.627 -6.290 5.206 1.00 89.06 91 GLU A CA 1
ATOM 747 C C . GLU A 1 91 ? 2.772 -7.245 6.402 1.00 89.06 91 GLU A C 1
ATOM 749 O O . GLU A 1 91 ? 1.958 -7.225 7.328 1.00 89.06 91 GLU A O 1
ATOM 754 N N . LEU A 1 92 ? 3.863 -8.018 6.462 1.00 91.38 92 LEU A N 1
ATOM 755 C CA . LEU A 1 92 ? 4.156 -8.896 7.601 1.00 91.38 92 LEU A CA 1
ATOM 756 C C . LEU A 1 92 ? 4.299 -8.109 8.908 1.00 91.38 92 LEU A C 1
ATOM 758 O O . LEU A 1 92 ? 3.763 -8.517 9.942 1.00 91.38 92 LEU A O 1
ATOM 762 N N . PHE A 1 93 ? 4.984 -6.964 8.866 1.00 91.31 93 PHE A N 1
ATOM 763 C CA . PHE A 1 93 ? 5.122 -6.083 10.020 1.00 91.31 93 PHE A CA 1
ATOM 764 C C . PHE A 1 93 ? 3.764 -5.544 10.491 1.00 91.31 93 PHE A C 1
ATOM 766 O O . PHE A 1 93 ? 3.479 -5.554 11.690 1.00 91.31 93 PHE A O 1
ATOM 773 N N . GLN A 1 94 ? 2.898 -5.122 9.568 1.00 90.62 94 GLN A N 1
ATOM 774 C CA . GLN A 1 94 ? 1.564 -4.610 9.890 1.00 90.62 94 GLN A CA 1
ATOM 775 C C . GLN A 1 94 ? 0.668 -5.695 10.503 1.00 90.62 94 GLN A C 1
ATOM 777 O O . GLN A 1 94 ? 0.011 -5.448 11.519 1.00 90.62 94 GLN A O 1
ATOM 782 N N . ILE A 1 95 ? 0.695 -6.914 9.960 1.00 89.88 95 ILE A N 1
ATOM 783 C CA . ILE A 1 95 ? -0.019 -8.067 10.525 1.00 89.88 95 ILE A CA 1
ATOM 784 C C . ILE A 1 95 ? 0.482 -8.359 11.946 1.00 89.88 95 ILE A C 1
ATOM 786 O O . ILE A 1 95 ? -0.323 -8.465 12.877 1.00 89.88 95 ILE A O 1
ATOM 790 N N . ALA A 1 96 ? 1.802 -8.432 12.146 1.00 90.94 96 ALA A N 1
ATOM 791 C CA . ALA A 1 96 ? 2.399 -8.650 13.463 1.00 90.94 96 ALA A CA 1
ATOM 792 C C . ALA A 1 96 ? 1.985 -7.560 14.465 1.00 90.94 96 ALA A C 1
ATOM 794 O O . ALA A 1 96 ? 1.651 -7.854 15.616 1.00 90.94 96 ALA A O 1
ATOM 795 N N . PHE A 1 97 ? 1.934 -6.305 14.016 1.00 89.69 97 PHE A N 1
ATOM 796 C CA . PHE A 1 97 ? 1.499 -5.178 14.830 1.00 89.69 97 PHE A CA 1
ATOM 797 C C . PHE A 1 97 ? 0.021 -5.280 15.235 1.00 89.69 97 PHE A C 1
ATOM 799 O O . PHE A 1 97 ? -0.322 -5.023 16.390 1.00 89.69 97 PHE A O 1
ATOM 806 N N . VAL A 1 98 ? -0.862 -5.730 14.341 1.00 89.62 98 VAL A N 1
ATOM 807 C CA . VAL A 1 98 ? -2.272 -5.992 14.676 1.00 89.62 98 VAL A CA 1
ATOM 808 C C . VAL A 1 98 ? -2.404 -7.106 15.713 1.00 89.62 98 VAL A C 1
ATOM 810 O O . VAL A 1 98 ? -3.137 -6.938 16.690 1.00 89.62 98 VAL A O 1
ATOM 813 N N . PHE A 1 99 ? -1.668 -8.211 15.566 1.00 89.06 99 PHE A N 1
ATOM 814 C CA . PHE A 1 99 ? -1.646 -9.278 16.574 1.00 89.06 99 PHE A CA 1
ATOM 815 C C . PHE A 1 99 ? -1.159 -8.771 17.934 1.00 89.06 99 PHE A C 1
ATOM 817 O O . PHE A 1 99 ? -1.748 -9.100 18.969 1.00 89.06 99 PHE A O 1
ATOM 824 N N . PHE A 1 100 ? -0.123 -7.931 17.940 1.00 89.06 100 PHE A N 1
ATOM 825 C CA . PHE A 1 100 ? 0.370 -7.284 19.150 1.00 89.06 100 PHE A CA 1
ATOM 826 C C . PHE A 1 100 ? -0.709 -6.409 19.805 1.00 89.06 100 PHE A 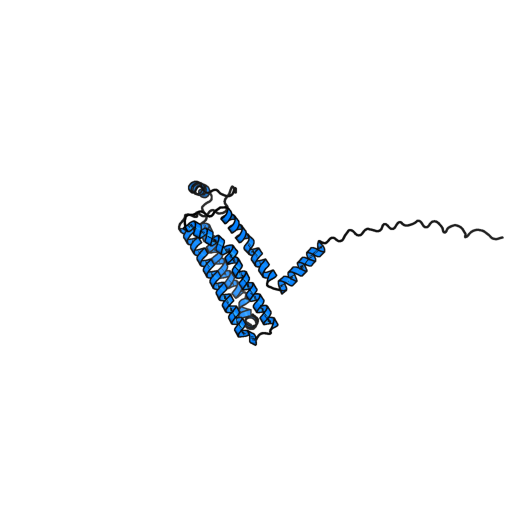C 1
ATOM 828 O O . PHE A 1 100 ? -0.944 -6.527 21.009 1.00 89.06 100 PHE A O 1
ATOM 835 N N . ILE A 1 101 ? -1.428 -5.592 19.026 1.00 87.19 101 ILE A N 1
ATOM 836 C CA . ILE A 1 101 ? -2.538 -4.766 19.527 1.00 87.19 101 ILE A CA 1
ATOM 837 C C . ILE A 1 101 ? -3.659 -5.633 20.105 1.00 87.19 101 ILE A C 1
ATOM 839 O O . ILE A 1 101 ? -4.175 -5.308 21.175 1.00 87.19 101 ILE A O 1
ATOM 843 N N . LEU A 1 102 ? -4.041 -6.725 19.438 1.00 87.50 102 LEU A N 1
ATOM 844 C CA . LEU A 1 102 ? -5.092 -7.625 19.923 1.00 87.50 102 LEU A CA 1
ATOM 845 C C . LEU A 1 102 ? -4.713 -8.258 21.268 1.00 87.50 102 LEU A C 1
ATOM 847 O O . LEU A 1 102 ? -5.510 -8.207 22.205 1.00 87.50 102 LEU A O 1
ATOM 851 N N . ARG A 1 103 ? -3.479 -8.756 21.413 1.00 88.19 103 ARG A N 1
ATOM 852 C CA . ARG A 1 103 ? -2.979 -9.280 22.697 1.00 88.19 103 ARG A CA 1
ATOM 853 C C . ARG A 1 103 ? -2.919 -8.207 23.781 1.00 88.19 103 ARG A C 1
ATOM 855 O O . ARG A 1 103 ? -3.328 -8.439 24.921 1.00 88.19 103 ARG A O 1
ATOM 862 N N . ALA A 1 104 ? -2.455 -7.008 23.433 1.00 85.12 104 ALA A N 1
ATOM 863 C CA . ALA A 1 104 ? -2.444 -5.878 24.354 1.00 85.12 104 ALA A CA 1
ATOM 864 C C . ALA A 1 104 ? -3.870 -5.504 24.800 1.00 85.12 104 ALA A C 1
ATOM 866 O O . ALA A 1 104 ? -4.088 -5.200 25.971 1.00 85.12 104 ALA A O 1
ATOM 867 N N . LEU A 1 105 ? -4.858 -5.587 23.905 1.00 85.06 105 LEU A N 1
ATOM 868 C CA . LEU A 1 105 ? -6.262 -5.324 24.215 1.00 85.06 105 LEU A CA 1
ATOM 869 C C . LEU A 1 105 ? -6.859 -6.390 25.146 1.00 85.06 105 LEU A C 1
ATOM 871 O O . LEU A 1 105 ? -7.586 -6.045 26.078 1.00 85.06 105 LEU A O 1
ATOM 875 N N . GLU A 1 106 ? -6.539 -7.668 24.936 1.00 86.50 106 GLU A N 1
ATOM 876 C CA . GLU A 1 106 ? -6.995 -8.771 25.791 1.00 86.50 106 GLU A CA 1
ATOM 877 C C . GLU A 1 106 ? -6.457 -8.663 27.218 1.00 86.50 106 GLU A C 1
ATOM 879 O O . GLU A 1 106 ? -7.235 -8.747 28.170 1.00 86.50 106 GLU A O 1
ATOM 884 N N . SER A 1 107 ? -5.164 -8.362 27.382 1.00 85.56 107 SER A N 1
ATOM 885 C CA . SER A 1 107 ? -4.558 -8.171 28.711 1.00 85.56 107 SER A CA 1
ATOM 886 C C . SER A 1 107 ? -5.158 -6.998 29.502 1.00 85.56 107 SER A C 1
ATOM 888 O O . SER A 1 107 ? -5.028 -6.936 30.723 1.00 85.56 107 SER A O 1
ATOM 890 N N . LYS A 1 108 ? -5.842 -6.065 28.828 1.00 81.44 108 LYS A N 1
ATOM 891 C CA . LYS A 1 108 ? -6.486 -4.891 29.436 1.00 81.44 108 LYS A CA 1
ATOM 892 C C . LYS A 1 108 ? -8.007 -4.998 29.515 1.00 81.44 108 LYS A C 1
ATOM 894 O O . LYS A 1 108 ? -8.652 -4.027 29.908 1.00 81.44 108 LYS A O 1
ATOM 899 N N . LYS A 1 109 ? -8.593 -6.160 29.207 1.00 84.88 109 LYS A N 1
ATOM 900 C CA . LYS A 1 109 ? -10.050 -6.371 29.235 1.00 84.88 109 LYS A CA 1
ATOM 901 C C . LYS A 1 109 ? -10.680 -5.987 30.580 1.00 84.88 109 LYS A C 1
ATOM 903 O O . LYS A 1 109 ? -11.734 -5.367 30.582 1.00 84.88 109 LYS A O 1
ATOM 908 N N . ALA A 1 110 ? -10.021 -6.299 31.699 1.00 81.75 110 ALA A N 1
ATOM 909 C CA . ALA A 1 110 ? -10.524 -6.000 33.045 1.00 81.75 110 ALA A CA 1
ATOM 910 C C . ALA A 1 110 ? -10.508 -4.500 33.406 1.00 81.75 110 ALA A C 1
ATOM 912 O O . ALA A 1 110 ? -11.261 -4.075 34.274 1.00 81.75 110 ALA A O 1
ATOM 913 N N . ALA A 1 111 ? -9.668 -3.697 32.745 1.00 81.50 111 ALA A N 1
ATOM 914 C CA . ALA A 1 111 ? -9.526 -2.265 33.018 1.00 81.50 111 ALA A CA 1
ATOM 915 C C . ALA A 1 111 ? -10.442 -1.384 32.148 1.00 81.50 111 ALA A C 1
ATOM 917 O O . ALA A 1 111 ? -10.533 -0.178 32.366 1.00 81.50 111 ALA A O 1
ATOM 918 N N . LEU A 1 112 ? -11.088 -1.957 31.128 1.00 80.69 112 LEU A N 1
ATOM 919 C CA . LEU A 1 112 ? -11.935 -1.231 30.187 1.00 80.69 112 LEU A CA 1
ATOM 920 C C . LEU A 1 112 ? -13.409 -1.504 30.463 1.00 80.69 112 LEU A C 1
ATOM 922 O O . LEU A 1 112 ? -13.809 -2.633 30.734 1.00 80.69 112 LEU A O 1
ATOM 926 N N . THR A 1 113 ? -14.243 -0.480 30.286 1.00 87.19 113 THR A N 1
ATOM 927 C CA . THR A 1 113 ? -15.690 -0.694 30.227 1.00 87.19 113 THR A CA 1
ATOM 928 C C . THR A 1 113 ? -16.033 -1.582 29.032 1.00 87.19 113 THR A C 1
ATOM 930 O O . THR A 1 113 ? -15.406 -1.497 27.969 1.00 87.19 113 THR A O 1
ATOM 933 N N . GLU A 1 114 ? -17.065 -2.413 29.174 1.00 86.38 114 GLU A N 1
ATOM 934 C CA . GLU A 1 114 ? -17.465 -3.367 28.136 1.00 86.38 114 GLU A CA 1
ATOM 935 C C . GLU A 1 114 ? -17.735 -2.679 26.786 1.00 86.38 114 GLU A C 1
ATOM 937 O O . GLU A 1 114 ? -17.324 -3.161 25.728 1.00 86.38 114 GLU A O 1
ATOM 942 N N . LYS A 1 115 ? -18.356 -1.494 26.823 1.00 83.62 115 LYS A N 1
ATOM 943 C CA . LYS A 1 115 ? -18.632 -0.678 25.635 1.00 83.62 115 LYS A CA 1
ATOM 944 C C . LYS A 1 115 ? -17.347 -0.223 24.934 1.00 83.62 115 LYS A C 1
ATOM 946 O O . LYS A 1 115 ? -17.241 -0.353 23.714 1.00 83.62 115 LYS A O 1
ATOM 951 N N . SER A 1 116 ? -16.363 0.269 25.688 1.00 84.31 116 SER A N 1
ATOM 952 C CA . SER A 1 116 ? -15.070 0.703 25.145 1.00 84.31 116 SER A CA 1
ATOM 953 C C . SER A 1 116 ? -14.259 -0.466 24.593 1.00 84.31 116 SER A C 1
ATOM 955 O O . SER A 1 116 ? -13.627 -0.328 23.547 1.00 84.31 116 SER A O 1
ATOM 957 N N . TYR A 1 117 ? -14.303 -1.626 25.253 1.00 85.12 117 TYR A N 1
ATOM 958 C CA . TYR A 1 117 ? -13.648 -2.843 24.774 1.00 85.12 117 TYR A CA 1
ATOM 959 C C . TYR A 1 117 ? -14.237 -3.317 23.439 1.00 85.12 117 TYR A C 1
ATOM 961 O O . TYR A 1 117 ? -13.490 -3.547 22.487 1.00 85.12 117 TYR A O 1
ATOM 969 N N . ARG A 1 118 ? -15.573 -3.387 23.325 1.00 85.56 118 ARG A N 1
ATOM 970 C CA . ARG A 1 118 ? -16.257 -3.760 22.073 1.00 85.56 118 ARG A CA 1
ATOM 971 C C . ARG A 1 118 ? -15.902 -2.808 20.928 1.00 85.56 118 ARG A C 1
ATOM 973 O O . ARG A 1 118 ? -15.582 -3.276 19.839 1.00 85.56 118 ARG A O 1
ATOM 980 N N . LEU A 1 119 ? -15.896 -1.497 21.183 1.00 85.31 119 LEU A N 1
ATOM 981 C CA . LEU A 1 119 ? -15.542 -0.493 20.174 1.00 85.31 119 LEU A CA 1
ATOM 982 C C . LEU A 1 119 ? -14.084 -0.630 19.709 1.00 85.31 119 LEU A C 1
ATOM 984 O O . LEU A 1 119 ? -13.810 -0.583 18.513 1.00 85.31 119 LEU A O 1
ATOM 988 N N . GLN A 1 120 ? -13.146 -0.830 20.638 1.00 85.19 120 GLN A N 1
ATOM 989 C CA . GLN A 1 120 ? -11.732 -1.009 20.298 1.00 85.19 120 GLN A CA 1
ATOM 990 C C . GLN A 1 120 ? -11.501 -2.296 19.508 1.00 85.19 120 GLN A C 1
ATOM 992 O O . GLN A 1 120 ? -10.796 -2.265 18.506 1.00 85.19 120 GLN A O 1
ATOM 997 N N . LYS A 1 121 ? -12.148 -3.400 19.896 1.00 86.12 121 LYS A N 1
ATOM 998 C CA . LYS A 1 121 ? -12.069 -4.665 19.159 1.00 86.12 121 LYS A CA 1
ATOM 999 C C . LYS A 1 121 ? -12.602 -4.523 17.731 1.00 86.12 121 LYS A C 1
ATOM 1001 O O . LYS A 1 121 ? -11.979 -5.029 16.805 1.00 86.12 121 LYS A O 1
ATOM 1006 N N . GLN A 1 122 ? -13.714 -3.806 17.545 1.00 87.50 122 GLN A N 1
ATOM 1007 C CA . GLN A 1 122 ? -14.256 -3.510 16.214 1.00 87.50 122 GLN A CA 1
ATOM 1008 C C . GLN A 1 122 ? -13.282 -2.691 15.366 1.00 87.50 122 GLN A C 1
ATOM 1010 O O . GLN A 1 122 ? -13.053 -3.039 14.213 1.00 87.50 122 GLN A O 1
ATOM 1015 N N . LEU A 1 123 ? -12.671 -1.647 15.935 1.00 86.50 123 LEU A N 1
ATOM 1016 C CA . LEU A 1 123 ? -11.693 -0.828 15.219 1.00 86.50 123 LEU A CA 1
ATOM 1017 C C . LEU A 1 123 ? -10.445 -1.632 14.833 1.00 86.50 123 LEU A C 1
ATOM 1019 O O . LEU A 1 123 ? -9.971 -1.516 13.709 1.00 86.50 123 LEU A O 1
ATOM 1023 N N . THR A 1 124 ? -9.926 -2.470 15.733 1.00 88.38 124 THR A N 1
ATOM 1024 C CA . THR A 1 124 ? -8.771 -3.325 15.429 1.00 88.38 124 THR A CA 1
ATOM 1025 C C . THR A 1 124 ? -9.102 -4.358 14.356 1.00 88.38 124 THR A C 1
ATOM 1027 O O . THR A 1 124 ? -8.273 -4.603 13.488 1.00 88.38 124 THR A O 1
ATOM 1030 N N . PHE A 1 125 ? -10.311 -4.927 14.364 1.00 88.00 125 PHE A N 1
ATOM 1031 C CA . PHE A 1 125 ? -10.748 -5.838 13.305 1.00 88.00 125 PHE A CA 1
ATOM 1032 C C . PHE A 1 125 ? -10.921 -5.120 11.962 1.00 88.00 125 PHE A C 1
ATOM 1034 O O . PHE A 1 125 ? -10.524 -5.651 10.932 1.00 88.00 125 PHE A O 1
ATOM 1041 N N . ALA A 1 126 ? -11.453 -3.894 11.973 1.00 87.88 126 ALA A N 1
ATOM 1042 C CA . ALA A 1 126 ? -11.535 -3.059 10.779 1.00 87.88 126 ALA A CA 1
ATOM 1043 C C . ALA A 1 126 ? -10.138 -2.794 10.201 1.00 87.88 126 ALA A C 1
ATOM 1045 O O . ALA A 1 126 ? -9.925 -2.998 9.012 1.00 87.88 126 ALA A O 1
ATOM 1046 N N . LEU A 1 127 ? -9.176 -2.420 11.052 1.00 88.31 127 LEU A N 1
ATOM 1047 C CA . LEU A 1 127 ? -7.789 -2.209 10.644 1.00 88.31 127 LEU A CA 1
ATOM 1048 C C . LEU A 1 127 ? -7.180 -3.497 10.075 1.00 88.31 127 LEU A C 1
ATOM 1050 O O . LEU A 1 127 ? -6.581 -3.461 9.011 1.00 88.31 127 LEU A O 1
ATOM 1054 N N . ALA A 1 128 ? -7.402 -4.643 10.724 1.00 89.69 128 ALA A N 1
ATOM 1055 C CA . ALA A 1 128 ? -6.961 -5.943 10.220 1.00 89.69 128 ALA A CA 1
ATOM 1056 C C . ALA A 1 128 ? -7.538 -6.256 8.829 1.00 89.69 128 ALA A C 1
ATOM 1058 O O . ALA A 1 128 ? -6.817 -6.728 7.957 1.00 89.69 128 ALA A O 1
ATOM 1059 N N . ALA A 1 129 ? -8.820 -5.959 8.600 1.00 90.25 129 ALA A N 1
ATOM 1060 C CA . ALA A 1 129 ? -9.457 -6.142 7.299 1.00 90.25 129 ALA A CA 1
ATOM 1061 C C . ALA A 1 129 ? -8.867 -5.207 6.230 1.00 90.25 129 ALA A C 1
ATOM 1063 O O . ALA A 1 129 ? -8.681 -5.625 5.090 1.00 90.25 129 ALA A O 1
ATOM 1064 N N . GLN A 1 130 ? -8.525 -3.968 6.595 1.00 90.06 130 GLN A N 1
ATOM 1065 C CA . GLN A 1 130 ? -7.860 -3.023 5.694 1.00 90.06 130 GLN A CA 1
ATOM 1066 C C . GLN A 1 130 ? -6.469 -3.498 5.267 1.00 90.06 130 GLN A C 1
ATOM 1068 O O . GLN A 1 130 ? -6.089 -3.234 4.134 1.00 90.06 130 GLN A O 1
ATOM 1073 N N . LEU A 1 131 ? -5.746 -4.235 6.119 1.00 90.12 131 LEU A N 1
ATOM 1074 C CA . LEU A 1 131 ? -4.442 -4.822 5.773 1.00 90.12 131 LEU A CA 1
ATOM 1075 C C . LEU A 1 131 ? -4.536 -5.909 4.698 1.00 90.12 131 LEU A C 1
ATOM 1077 O O . LEU A 1 131 ? -3.599 -6.122 3.942 1.00 90.12 131 LEU A O 1
ATOM 1081 N N . VAL A 1 132 ? -5.676 -6.590 4.579 1.00 89.94 132 VAL A N 1
ATOM 1082 C CA . VAL A 1 132 ? -5.858 -7.617 3.540 1.00 89.94 132 VAL A CA 1
ATOM 1083 C C . VAL A 1 132 ? -6.001 -6.985 2.150 1.00 89.94 132 VAL A C 1
ATOM 1085 O O . VAL A 1 132 ? -5.636 -7.588 1.144 1.00 89.94 132 VAL A O 1
ATOM 1088 N N . VAL A 1 133 ? -6.498 -5.751 2.072 1.00 91.75 133 VAL A N 1
ATOM 1089 C CA . VAL A 1 133 ? -6.751 -5.044 0.809 1.00 91.75 133 VAL A CA 1
ATOM 1090 C C . VAL A 1 133 ? -5.489 -4.826 -0.028 1.00 91.75 133 VAL A C 1
ATOM 1092 O O . VAL A 1 133 ? -5.510 -5.236 -1.187 1.00 91.75 133 VAL A O 1
ATOM 1095 N N . PRO A 1 134 ? -4.402 -4.204 0.477 1.00 90.31 134 PRO A N 1
ATOM 1096 C CA . PRO A 1 134 ? -3.187 -4.013 -0.308 1.00 90.31 134 PRO A CA 1
ATOM 1097 C C . PRO A 1 134 ? -2.538 -5.347 -0.690 1.00 90.31 134 PRO A C 1
ATOM 1099 O O . PRO A 1 134 ? -2.017 -5.457 -1.798 1.00 90.31 134 PRO A O 1
ATOM 1102 N N . ILE A 1 135 ? -2.652 -6.390 0.140 1.00 89.50 135 ILE A N 1
ATOM 1103 C CA . ILE A 1 135 ? -2.192 -7.739 -0.222 1.00 89.50 135 ILE A CA 1
ATOM 1104 C C . ILE A 1 135 ? -2.929 -8.229 -1.478 1.00 89.50 135 ILE A C 1
ATOM 1106 O O . ILE A 1 135 ? -2.315 -8.716 -2.427 1.00 89.50 135 ILE A O 1
ATOM 1110 N N . VAL A 1 136 ? -4.251 -8.063 -1.518 1.00 90.75 136 VAL A N 1
ATOM 1111 C CA . VAL A 1 136 ? -5.049 -8.563 -2.641 1.00 90.75 136 VAL A CA 1
ATOM 1112 C C . VAL A 1 136 ? -4.911 -7.684 -3.888 1.00 90.75 136 VAL A C 1
ATOM 1114 O O . VAL A 1 136 ? -4.721 -8.193 -4.990 1.00 90.75 136 VAL A O 1
ATOM 1117 N N . LEU A 1 137 ? -5.012 -6.365 -3.721 1.00 92.75 137 LEU A N 1
ATOM 1118 C CA . LEU A 1 137 ? -5.154 -5.411 -4.824 1.00 92.75 137 LEU A CA 1
ATOM 1119 C C . LEU A 1 137 ? -3.829 -4.839 -5.334 1.00 92.75 137 LEU A C 1
ATOM 1121 O O . LEU A 1 137 ? -3.800 -4.298 -6.435 1.00 92.75 137 LEU A O 1
ATOM 1125 N N . ILE A 1 138 ? -2.748 -4.924 -4.553 1.00 91.00 138 ILE A N 1
ATOM 1126 C CA . ILE A 1 138 ? -1.441 -4.354 -4.911 1.00 91.00 138 ILE A CA 1
ATOM 1127 C C . ILE A 1 138 ? -0.379 -5.449 -4.965 1.00 91.00 138 ILE A C 1
ATOM 1129 O O . ILE A 1 138 ? 0.285 -5.599 -5.987 1.00 91.00 138 ILE A O 1
ATOM 1133 N N . PHE A 1 139 ? -0.226 -6.241 -3.902 1.00 90.50 139 PHE A N 1
ATOM 1134 C CA . PHE A 1 139 ? 0.849 -7.229 -3.825 1.00 90.50 139 PHE A CA 1
ATOM 1135 C C . PHE A 1 139 ? 0.718 -8.300 -4.914 1.00 90.50 139 PHE A C 1
ATOM 1137 O O . PHE A 1 139 ? 1.660 -8.483 -5.678 1.00 90.50 139 PHE A O 1
ATOM 1144 N N . PHE A 1 140 ? -0.446 -8.942 -5.075 1.00 90.31 140 PHE A N 1
ATOM 1145 C CA . PHE A 1 140 ? -0.625 -9.951 -6.130 1.00 90.31 140 PHE A CA 1
ATOM 1146 C C . PHE A 1 140 ? -0.334 -9.457 -7.555 1.00 90.31 140 PHE A C 1
ATOM 1148 O O . PHE A 1 140 ? 0.469 -10.109 -8.224 1.00 90.31 140 PHE A O 1
ATOM 1155 N N . PRO A 1 141 ? -0.932 -8.357 -8.060 1.00 90.06 141 PRO A N 1
ATOM 1156 C CA . PRO A 1 141 ? -0.668 -7.922 -9.431 1.00 90.06 141 PRO A CA 1
ATOM 1157 C C . PRO A 1 141 ? 0.792 -7.507 -9.646 1.00 90.06 141 PRO A C 1
ATOM 1159 O O . PRO A 1 141 ? 1.366 -7.824 -10.689 1.00 90.06 141 PRO A O 1
ATOM 1162 N N . VAL A 1 142 ? 1.427 -6.874 -8.653 1.00 88.31 142 VAL A N 1
ATOM 1163 C CA . VAL A 1 142 ? 2.848 -6.504 -8.734 1.00 88.31 142 VAL A CA 1
ATOM 1164 C C . VAL A 1 142 ? 3.733 -7.753 -8.730 1.00 88.31 142 VAL A C 1
ATOM 1166 O O . VAL A 1 142 ? 4.584 -7.902 -9.604 1.00 88.31 142 VAL A O 1
ATOM 1169 N N . SER A 1 143 ? 3.516 -8.687 -7.801 1.00 89.56 143 SER A N 1
ATOM 1170 C CA . SER A 1 143 ? 4.272 -9.942 -7.736 1.00 89.56 143 SER A CA 1
ATOM 1171 C C . SER A 1 143 ? 4.092 -10.787 -8.993 1.00 89.56 143 SER A C 1
ATOM 1173 O O . SER A 1 143 ? 5.073 -11.330 -9.491 1.00 89.56 143 SER A O 1
ATOM 1175 N N . TYR A 1 144 ? 2.879 -10.867 -9.543 1.00 90.06 144 TYR A N 1
ATOM 1176 C CA . TYR A 1 144 ? 2.621 -11.563 -10.802 1.00 90.06 144 TYR A CA 1
ATOM 1177 C C . TYR A 1 144 ? 3.437 -10.963 -11.953 1.00 90.06 144 TYR A C 1
ATOM 1179 O O . TYR A 1 144 ? 4.097 -11.709 -12.677 1.00 90.06 144 TYR A O 1
ATOM 1187 N N . GLY A 1 145 ? 3.459 -9.631 -12.081 1.00 85.69 145 GLY A N 1
ATOM 1188 C CA . GLY A 1 145 ? 4.267 -8.943 -13.089 1.00 85.69 145 GLY A CA 1
ATOM 1189 C C . GLY A 1 145 ? 5.760 -9.257 -12.961 1.00 85.69 145 GLY A C 1
ATOM 1190 O O . GLY A 1 145 ? 6.408 -9.594 -13.951 1.00 85.69 145 GLY A O 1
ATOM 1191 N N . VAL A 1 146 ? 6.295 -9.233 -11.735 1.00 85.00 146 VAL A N 1
ATOM 1192 C CA . VAL A 1 146 ? 7.708 -9.553 -11.465 1.00 85.00 146 VAL A CA 1
ATOM 1193 C C . VAL A 1 146 ? 8.031 -11.021 -11.750 1.00 85.00 146 VAL A C 1
ATOM 1195 O O . VAL A 1 146 ? 9.061 -11.309 -12.357 1.00 85.00 146 VAL A O 1
ATOM 1198 N N . ILE A 1 147 ? 7.162 -11.955 -11.355 1.00 87.50 147 ILE A N 1
ATOM 1199 C CA . ILE A 1 147 ? 7.368 -13.394 -11.575 1.00 87.50 147 ILE A CA 1
ATOM 1200 C C . ILE A 1 147 ? 7.346 -13.722 -13.064 1.00 87.50 147 ILE A C 1
ATOM 1202 O O . ILE A 1 147 ? 8.265 -14.388 -13.538 1.00 87.50 147 ILE A O 1
ATOM 1206 N N . CYS A 1 148 ? 6.345 -13.236 -13.807 1.00 86.00 148 CYS A N 1
ATOM 1207 C CA . CYS A 1 148 ? 6.272 -13.445 -15.255 1.00 86.00 148 CYS A CA 1
ATOM 1208 C C . CYS A 1 148 ? 7.575 -12.987 -15.910 1.00 86.00 148 CYS A C 1
ATOM 1210 O O . CYS A 1 148 ? 8.196 -13.733 -16.670 1.00 86.00 148 CYS A O 1
ATOM 1212 N N . ARG A 1 149 ? 8.047 -11.805 -15.506 1.00 80.88 149 ARG A N 1
ATOM 1213 C CA . ARG A 1 149 ? 9.278 -11.222 -16.017 1.00 80.88 149 ARG A CA 1
ATOM 1214 C C . ARG A 1 149 ? 10.520 -12.052 -15.695 1.00 80.88 149 ARG A C 1
ATOM 1216 O O . ARG A 1 149 ? 11.356 -12.245 -16.572 1.00 80.88 149 ARG A O 1
ATOM 1223 N N . TYR A 1 150 ? 10.633 -12.567 -14.474 1.00 81.56 150 TYR A N 1
ATOM 1224 C CA . TYR A 1 150 ? 11.750 -13.423 -14.065 1.00 81.56 150 TYR A CA 1
ATOM 1225 C C . TYR A 1 150 ? 11.783 -14.757 -14.825 1.00 81.56 150 TYR A C 1
ATOM 1227 O O . TYR A 1 150 ? 12.854 -15.255 -15.156 1.00 81.56 150 TYR A O 1
ATOM 1235 N N . VAL A 1 151 ? 10.613 -15.318 -15.142 1.00 85.69 151 VAL A N 1
ATOM 1236 C CA . VAL A 1 151 ? 10.472 -16.574 -15.901 1.00 85.69 151 VAL A CA 1
ATOM 1237 C C . VAL A 1 151 ? 10.654 -16.359 -17.416 1.00 85.69 151 VAL A C 1
ATOM 1239 O O . VAL A 1 151 ? 10.707 -17.320 -18.178 1.00 85.69 151 VAL A O 1
ATOM 1242 N N . GLY A 1 152 ? 10.802 -15.110 -17.871 1.00 78.88 152 GLY A N 1
ATOM 1243 C CA . GLY A 1 152 ? 10.954 -14.777 -19.289 1.00 78.88 152 GLY A CA 1
ATOM 1244 C C . GLY A 1 152 ? 9.645 -14.838 -20.081 1.00 78.88 152 GLY A C 1
ATOM 1245 O O . GLY A 1 152 ? 9.676 -14.877 -21.306 1.00 78.88 152 GLY A O 1
ATOM 1246 N N . SER A 1 153 ? 8.501 -14.846 -19.394 1.00 79.75 153 SER A N 1
ATOM 1247 C CA . SER A 1 153 ? 7.172 -14.750 -20.001 1.00 79.75 153 SER A CA 1
ATOM 1248 C C . SER A 1 153 ? 6.631 -13.332 -19.862 1.00 79.75 153 SER A C 1
ATOM 1250 O O . SER A 1 153 ? 6.650 -12.772 -18.765 1.00 79.75 153 SER A O 1
ATOM 1252 N N . ASP A 1 154 ? 6.085 -12.760 -20.927 1.00 76.62 154 ASP A N 1
ATOM 1253 C CA . ASP A 1 154 ? 5.430 -11.462 -20.810 1.00 76.62 154 ASP A CA 1
ATOM 1254 C C . ASP A 1 154 ? 4.007 -11.629 -20.251 1.00 76.62 154 ASP A C 1
ATOM 1256 O O . ASP A 1 154 ? 3.256 -12.500 -20.708 1.00 76.62 154 ASP A O 1
ATOM 1260 N N . PRO A 1 155 ? 3.609 -10.828 -19.244 1.00 77.94 155 PRO A N 1
ATOM 1261 C CA . PRO A 1 155 ? 2.243 -10.857 -18.752 1.00 77.94 155 PRO A CA 1
ATOM 1262 C C . PRO A 1 155 ? 1.288 -10.463 -19.881 1.00 77.94 155 PRO A C 1
ATOM 1264 O O . PRO A 1 155 ? 1.530 -9.511 -20.624 1.00 77.94 155 PRO A O 1
ATOM 1267 N N . SER A 1 156 ? 0.174 -11.189 -20.006 1.00 83.12 156 SER A N 1
ATOM 1268 C CA . SER A 1 156 ? -0.841 -10.849 -21.008 1.00 83.12 156 SER A CA 1
ATOM 1269 C C . SER A 1 156 ? -1.344 -9.411 -20.811 1.00 83.12 156 SER A C 1
ATOM 1271 O O . SER A 1 156 ? -1.496 -8.955 -19.674 1.00 83.12 156 SER A O 1
ATOM 1273 N N . LYS A 1 157 ? -1.673 -8.711 -21.907 1.00 80.31 157 LYS A N 1
ATOM 1274 C CA . LYS A 1 157 ? -2.252 -7.353 -21.859 1.00 80.31 157 LYS A CA 1
ATOM 1275 C C . LYS A 1 157 ? -3.440 -7.272 -20.892 1.00 80.31 157 LYS A C 1
ATOM 1277 O O . LYS A 1 157 ? -3.504 -6.377 -20.059 1.00 80.31 157 LYS A O 1
ATOM 1282 N N . MET A 1 158 ? -4.321 -8.275 -20.944 1.00 83.38 158 MET A N 1
ATOM 1283 C CA . MET A 1 158 ? -5.474 -8.394 -20.049 1.00 83.38 158 MET A CA 1
ATOM 1284 C C . MET A 1 158 ? -5.071 -8.441 -18.567 1.00 83.38 158 MET A C 1
ATOM 1286 O O . MET A 1 158 ? -5.710 -7.797 -17.740 1.00 83.38 158 MET A O 1
ATOM 1290 N N . ALA A 1 159 ? -4.011 -9.174 -18.217 1.00 85.31 159 ALA A N 1
ATOM 1291 C CA . ALA A 1 159 ? -3.522 -9.226 -16.841 1.00 85.31 159 ALA A CA 1
ATOM 1292 C C . ALA A 1 159 ? -2.950 -7.874 -16.381 1.00 85.31 159 ALA A C 1
ATOM 1294 O O . ALA A 1 159 ? -3.176 -7.478 -15.237 1.00 85.31 159 ALA A O 1
ATOM 1295 N N . GLY A 1 160 ? -2.263 -7.150 -17.272 1.00 84.69 160 GLY A N 1
ATOM 1296 C CA . GLY A 1 160 ? -1.789 -5.788 -17.014 1.00 84.69 160 GLY A CA 1
ATOM 1297 C C . GLY A 1 160 ? -2.934 -4.805 -16.753 1.00 84.69 160 GLY A C 1
ATOM 1298 O O . GLY A 1 160 ? -2.918 -4.103 -15.742 1.00 84.69 160 GLY A O 1
ATOM 1299 N N . ASP A 1 161 ? -3.962 -4.815 -17.606 1.00 85.38 161 ASP A N 1
ATOM 1300 C CA . ASP A 1 161 ? -5.141 -3.947 -17.478 1.00 85.38 161 ASP A CA 1
ATOM 1301 C C . ASP A 1 161 ? -5.914 -4.227 -16.177 1.00 85.38 161 ASP A C 1
ATOM 1303 O O . ASP A 1 161 ? -6.292 -3.301 -15.454 1.00 85.38 161 ASP A O 1
ATOM 1307 N N . ILE A 1 162 ? -6.094 -5.508 -15.828 1.00 89.88 162 ILE A N 1
ATOM 1308 C CA . ILE A 1 162 ? -6.699 -5.915 -14.551 1.00 89.88 162 ILE A CA 1
ATOM 1309 C C . ILE A 1 162 ? -5.843 -5.431 -13.379 1.00 89.88 162 ILE A C 1
ATOM 1311 O O . ILE A 1 162 ? -6.377 -4.842 -12.441 1.00 89.88 162 ILE A O 1
ATOM 1315 N N . GLY A 1 163 ? -4.524 -5.636 -13.422 1.00 88.75 163 GLY A N 1
ATOM 1316 C CA . GLY A 1 163 ? -3.616 -5.185 -12.368 1.00 88.75 163 GLY A CA 1
ATOM 1317 C C . GLY A 1 163 ? -3.680 -3.673 -12.150 1.00 88.75 163 GLY A C 1
ATOM 1318 O O . GLY A 1 163 ? -3.785 -3.214 -11.011 1.00 88.75 163 GLY A O 1
ATOM 1319 N N . PHE A 1 164 ? -3.706 -2.897 -13.234 1.00 87.69 164 PHE A N 1
ATOM 1320 C CA . PHE A 1 164 ? -3.867 -1.447 -13.173 1.00 87.69 164 PHE A CA 1
ATOM 1321 C C . PHE A 1 164 ? -5.221 -1.040 -12.579 1.00 87.69 164 PHE A C 1
ATOM 1323 O O . PHE A 1 164 ? -5.279 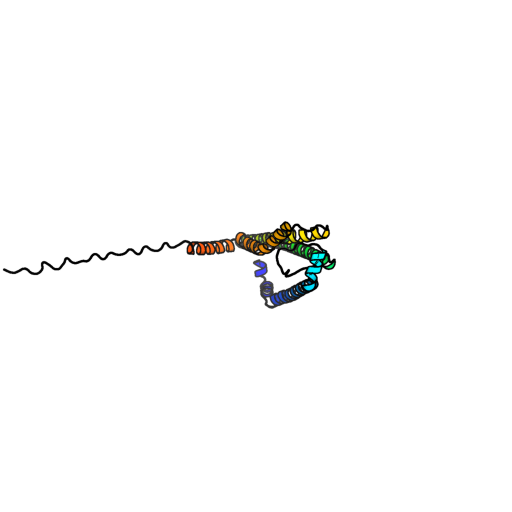-0.152 -11.728 1.00 87.69 164 PHE A O 1
ATOM 1330 N N . PHE A 1 165 ? -6.308 -1.710 -12.966 1.00 90.44 165 PHE A N 1
ATOM 1331 C CA . PHE A 1 165 ? -7.634 -1.458 -12.404 1.00 90.44 165 PHE A CA 1
ATOM 1332 C C . PHE A 1 165 ? -7.703 -1.768 -10.899 1.00 90.44 165 PHE A C 1
ATOM 1334 O O . PHE A 1 165 ? -8.254 -0.973 -10.131 1.00 90.44 165 PHE A O 1
ATOM 1341 N N . LEU A 1 166 ? -7.114 -2.882 -10.450 1.00 92.25 166 LEU A N 1
ATOM 1342 C CA . LEU A 1 166 ? -7.032 -3.238 -9.027 1.00 92.25 166 LEU A CA 1
ATOM 1343 C C . LEU A 1 166 ? -6.244 -2.185 -8.239 1.00 92.25 166 LEU A C 1
ATOM 1345 O O . LEU A 1 166 ? -6.678 -1.756 -7.168 1.00 92.25 166 LEU A O 1
ATOM 1349 N N . PHE A 1 167 ? -5.142 -1.692 -8.807 1.00 89.69 167 PHE A N 1
ATOM 1350 C CA . PHE A 1 167 ? -4.379 -0.599 -8.217 1.00 89.69 167 PHE A CA 1
ATOM 1351 C C . PHE A 1 167 ? -5.208 0.693 -8.159 1.00 89.69 167 PHE A C 1
ATOM 1353 O O . PHE A 1 167 ? -5.349 1.295 -7.103 1.00 89.69 167 PHE A O 1
ATOM 1360 N N . ALA A 1 168 ? -5.855 1.112 -9.244 1.00 90.06 168 ALA A N 1
ATOM 1361 C CA . ALA A 1 168 ? -6.666 2.333 -9.243 1.00 90.06 168 ALA A CA 1
ATOM 1362 C C . ALA A 1 168 ? -7.840 2.280 -8.242 1.00 90.06 168 ALA A C 1
ATOM 1364 O O . ALA A 1 168 ? -8.237 3.303 -7.680 1.00 90.06 168 ALA A O 1
ATOM 1365 N N . THR A 1 169 ? -8.384 1.088 -7.983 1.00 93.00 169 THR A N 1
ATOM 1366 C CA . THR A 1 169 ? -9.531 0.890 -7.085 1.00 93.00 169 THR A CA 1
ATOM 1367 C C . THR A 1 169 ? -9.156 0.661 -5.618 1.00 93.00 169 THR A C 1
ATOM 1369 O O . THR A 1 169 ? -10.043 0.751 -4.762 1.00 93.00 169 THR A O 1
ATOM 1372 N N . TYR A 1 170 ? -7.871 0.469 -5.273 1.00 92.38 170 TYR A N 1
ATOM 1373 C CA . TYR A 1 170 ? -7.457 0.155 -3.894 1.00 92.38 170 TYR A CA 1
ATOM 1374 C C . TYR A 1 170 ? -7.952 1.198 -2.882 1.00 92.38 170 TYR A C 1
ATOM 1376 O O . TYR A 1 170 ? -8.446 0.848 -1.805 1.00 92.38 170 TYR A O 1
ATOM 1384 N N . GLY A 1 171 ? -7.847 2.487 -3.228 1.00 89.94 171 GLY A N 1
ATOM 1385 C CA . GLY A 1 171 ? -8.214 3.586 -2.335 1.00 89.94 171 GLY A CA 1
ATOM 1386 C C . GLY A 1 171 ? -9.711 3.596 -2.034 1.00 89.94 171 GLY A C 1
ATOM 1387 O O . GLY A 1 171 ? -10.118 3.798 -0.887 1.00 89.94 171 GLY A O 1
ATOM 1388 N N . ALA A 1 172 ? -10.529 3.294 -3.046 1.00 91.31 172 ALA A N 1
ATOM 1389 C CA . ALA A 1 172 ? -11.973 3.175 -2.902 1.00 91.31 172 ALA A CA 1
ATOM 1390 C C . ALA A 1 172 ? -12.348 1.966 -2.032 1.00 91.31 172 ALA A C 1
ATOM 1392 O O . ALA A 1 172 ? -13.145 2.109 -1.106 1.00 91.31 172 ALA A O 1
ATOM 1393 N N . CYS A 1 173 ? -11.733 0.800 -2.257 1.00 92.88 173 CYS A N 1
ATOM 1394 C CA . CYS A 1 173 ? -11.961 -0.394 -1.439 1.00 92.88 173 CYS A CA 1
ATOM 1395 C C . CYS A 1 173 ? -11.612 -0.159 0.039 1.00 92.88 173 CYS A C 1
ATOM 1397 O O . CYS A 1 173 ? -12.391 -0.523 0.923 1.00 92.88 173 CYS A O 1
ATOM 1399 N N . ASN A 1 174 ? -10.488 0.506 0.318 1.00 90.69 174 ASN A N 1
ATOM 1400 C CA . ASN A 1 174 ? -10.074 0.822 1.685 1.00 90.69 174 ASN A CA 1
ATOM 1401 C C . ASN A 1 174 ? -11.055 1.793 2.377 1.00 90.69 174 ASN A C 1
ATOM 1403 O O . ASN A 1 174 ? -11.450 1.598 3.532 1.00 90.69 174 ASN A O 1
ATOM 1407 N N . ALA A 1 175 ? -11.521 2.814 1.653 1.00 89.50 175 ALA A N 1
ATOM 1408 C CA . ALA A 1 175 ? -12.537 3.737 2.152 1.00 89.50 175 ALA A CA 1
ATOM 1409 C C . ALA A 1 175 ? -13.865 3.019 2.450 1.00 89.50 175 ALA A C 1
ATOM 1411 O O . ALA A 1 175 ? -14.437 3.204 3.527 1.00 89.50 175 ALA A O 1
ATOM 1412 N N . LEU A 1 176 ? -14.324 2.151 1.542 1.00 90.19 176 LEU A N 1
ATOM 1413 C CA . LEU A 1 176 ? -15.544 1.364 1.726 1.00 90.19 176 LEU A CA 1
ATOM 1414 C C . LEU A 1 176 ? -15.453 0.460 2.956 1.00 90.19 176 LEU A C 1
ATOM 1416 O O . LEU A 1 176 ? -16.361 0.477 3.785 1.00 90.19 176 LEU A O 1
ATOM 1420 N N . LEU A 1 177 ? -14.350 -0.268 3.138 1.00 89.62 177 LEU A N 1
ATOM 1421 C CA . LEU A 1 177 ? -14.155 -1.112 4.320 1.00 89.62 177 LEU A CA 1
ATOM 1422 C C . LEU A 1 177 ? -14.202 -0.313 5.618 1.00 89.62 177 LEU A C 1
ATOM 1424 O O . LEU A 1 177 ? -14.846 -0.741 6.574 1.00 89.62 177 LEU A O 1
ATOM 1428 N N . THR A 1 178 ? -13.593 0.873 5.637 1.00 87.62 178 THR A N 1
ATOM 1429 C CA . THR A 1 178 ? -13.669 1.780 6.791 1.00 87.62 178 THR A CA 1
ATOM 1430 C C . THR A 1 178 ? -15.118 2.131 7.122 1.00 87.62 178 THR A C 1
ATOM 1432 O O . THR A 1 178 ? -15.533 2.050 8.279 1.00 87.62 178 THR A O 1
ATOM 1435 N N . ILE A 1 179 ? -15.900 2.499 6.104 1.00 87.81 179 ILE A N 1
ATOM 1436 C CA . ILE A 1 179 ? -17.302 2.886 6.267 1.00 87.81 179 ILE A CA 1
ATOM 1437 C C . ILE A 1 179 ? -18.133 1.702 6.763 1.00 87.81 179 ILE A C 1
ATOM 1439 O O . ILE A 1 179 ? -18.923 1.886 7.682 1.00 87.81 179 ILE A O 1
ATOM 1443 N N . PHE A 1 180 ? -17.955 0.503 6.201 1.00 86.81 180 PHE A N 1
ATOM 1444 C CA . PHE A 1 180 ? -18.758 -0.671 6.557 1.00 86.81 180 PHE A CA 1
ATOM 1445 C C . PHE A 1 180 ? -18.412 -1.261 7.928 1.00 86.81 180 PHE A C 1
ATOM 1447 O O . PHE A 1 180 ? -19.314 -1.645 8.671 1.00 86.81 180 PHE A O 1
ATOM 1454 N N . PHE A 1 181 ? -17.130 -1.332 8.294 1.00 85.00 181 PHE A N 1
ATOM 1455 C CA . PHE A 1 181 ? -16.715 -1.981 9.543 1.00 85.00 181 PHE A CA 1
ATOM 1456 C C . PHE A 1 181 ? -16.811 -1.070 10.766 1.00 85.00 181 PHE A C 1
ATOM 1458 O O . PHE A 1 181 ? -17.055 -1.546 11.879 1.00 85.00 181 PHE A O 1
ATOM 1465 N N . VAL A 1 182 ? -16.645 0.242 10.596 1.00 83.44 182 VAL A N 1
ATOM 1466 C CA . VAL A 1 182 ? -16.698 1.177 11.717 1.00 83.44 182 VAL A CA 1
ATOM 1467 C C . VAL A 1 182 ? -18.122 1.711 11.852 1.00 83.44 182 VAL A C 1
ATOM 1469 O O . VAL A 1 182 ? -18.470 2.757 11.317 1.00 83.44 182 VAL A O 1
ATOM 1472 N N . LYS A 1 183 ? -18.955 0.996 12.619 1.00 78.88 183 LYS A N 1
ATOM 1473 C CA . LYS A 1 183 ? -20.384 1.294 12.850 1.00 78.88 183 LYS A CA 1
ATOM 1474 C C . LYS A 1 183 ? -20.762 2.787 12.984 1.00 78.88 183 LYS A C 1
ATOM 1476 O O . LYS A 1 183 ? -21.699 3.203 12.309 1.00 78.88 183 LYS A O 1
ATOM 1481 N N . PRO A 1 184 ? -20.074 3.629 13.786 1.00 77.38 184 PRO A N 1
ATOM 1482 C CA . PRO A 1 184 ? -20.420 5.053 13.854 1.00 77.38 184 PRO A CA 1
ATOM 1483 C C . PRO A 1 184 ? -20.242 5.794 12.517 1.00 77.38 184 PRO A C 1
ATOM 1485 O O . PRO A 1 184 ? -21.020 6.704 12.229 1.00 77.38 184 PRO A O 1
ATOM 1488 N N . TYR A 1 185 ? -19.270 5.396 11.688 1.00 78.12 185 TYR A N 1
ATOM 1489 C CA . TYR A 1 185 ? -19.104 5.923 10.331 1.00 78.12 185 TYR A CA 1
ATOM 1490 C C . TYR A 1 185 ? -20.193 5.404 9.398 1.00 78.12 185 TYR A C 1
ATOM 1492 O O . TYR A 1 185 ? -20.763 6.205 8.664 1.00 78.12 185 TYR A O 1
ATOM 1500 N N . TYR A 1 186 ? -20.536 4.115 9.464 1.00 83.25 186 TYR A N 1
ATOM 1501 C CA . TYR A 1 186 ? -21.655 3.550 8.704 1.00 83.25 186 TYR A CA 1
ATOM 1502 C C . TYR A 1 186 ? -22.955 4.326 8.961 1.00 83.25 186 TYR A C 1
ATOM 1504 O O . TYR A 1 186 ? -23.563 4.859 8.031 1.00 83.25 186 TYR A O 1
ATOM 1512 N N . ASP A 1 187 ? -23.337 4.475 10.234 1.00 83.50 187 ASP A N 1
ATOM 1513 C CA . ASP A 1 187 ? -24.583 5.139 10.628 1.00 83.50 187 ASP A CA 1
ATOM 1514 C C . ASP A 1 187 ? -24.589 6.621 10.215 1.00 83.50 187 ASP A C 1
ATOM 1516 O O . ASP A 1 187 ? -25.620 7.189 9.853 1.00 83.50 187 ASP A O 1
ATOM 1520 N N . PHE A 1 188 ? -23.442 7.297 10.296 1.00 84.38 188 PHE A N 1
ATOM 1521 C CA . PHE A 1 188 ? -23.305 8.687 9.864 1.00 84.38 188 PHE A CA 1
ATOM 1522 C C . PHE A 1 188 ? -23.417 8.836 8.343 1.00 84.38 188 PHE A C 1
ATOM 1524 O O . PHE A 1 188 ? -24.186 9.673 7.863 1.00 84.38 188 PHE A O 1
ATOM 1531 N N . THR A 1 189 ? -22.685 8.013 7.594 1.00 85.00 189 THR A N 1
ATOM 1532 C CA . THR A 1 189 ? -22.674 8.030 6.130 1.00 85.00 189 THR A CA 1
ATOM 1533 C C . THR A 1 189 ? -24.048 7.683 5.582 1.00 85.00 189 THR A C 1
ATOM 1535 O O . THR A 1 189 ? -24.552 8.426 4.746 1.00 85.00 189 THR A O 1
ATOM 1538 N N . LEU A 1 190 ? -24.709 6.645 6.104 1.00 85.69 190 LEU A N 1
ATOM 1539 C CA . LEU A 1 190 ? -26.045 6.246 5.665 1.00 85.69 190 LEU A CA 1
ATOM 1540 C C . LEU A 1 190 ? -27.076 7.356 5.898 1.00 85.69 190 LEU A C 1
ATOM 1542 O O . LEU A 1 190 ? -27.854 7.652 4.999 1.00 85.69 190 LEU A O 1
ATOM 1546 N N . ARG A 1 191 ? -27.043 8.038 7.052 1.00 86.31 191 ARG A N 1
ATOM 1547 C CA . ARG A 1 191 ? -27.935 9.181 7.325 1.00 86.31 191 ARG A CA 1
ATOM 1548 C C . ARG A 1 191 ? -27.709 10.345 6.364 1.00 86.31 191 ARG A C 1
ATOM 1550 O O . ARG A 1 191 ? -28.672 10.966 5.914 1.00 86.31 191 ARG A O 1
ATOM 1557 N N . LYS A 1 192 ? -26.451 10.655 6.035 1.00 86.19 192 LYS A N 1
ATOM 1558 C CA . LYS A 1 192 ? -26.133 11.690 5.042 1.00 86.19 192 LYS A CA 1
ATOM 1559 C C . LYS A 1 192 ? -26.560 11.279 3.637 1.00 86.19 192 LYS A C 1
ATOM 1561 O O . LYS A 1 192 ? -27.167 12.091 2.946 1.00 86.19 192 LYS A O 1
ATOM 1566 N N . LEU A 1 193 ? -26.302 10.033 3.244 1.00 86.31 193 LEU A N 1
ATOM 1567 C CA . LEU A 1 193 ? -26.706 9.500 1.947 1.00 86.31 193 LEU A CA 1
ATOM 1568 C C . LEU A 1 193 ? -28.227 9.531 1.808 1.00 86.31 193 LEU A C 1
ATOM 1570 O O . LEU A 1 193 ? -28.737 10.057 0.830 1.00 86.31 193 LEU A O 1
ATOM 1574 N N . GLN A 1 194 ? -28.953 9.054 2.821 1.00 86.50 194 GLN A N 1
ATOM 1575 C CA . GLN A 1 194 ? -30.412 9.107 2.870 1.00 86.50 194 GLN A CA 1
ATOM 1576 C C . GLN A 1 194 ? -30.922 10.538 2.737 1.00 86.50 194 GLN A C 1
ATOM 1578 O O . GLN A 1 194 ? -31.849 10.760 1.975 1.00 86.50 194 GLN A O 1
ATOM 1583 N N . ARG A 1 195 ? -30.301 11.521 3.401 1.00 81.38 195 ARG A N 1
ATOM 1584 C CA . ARG A 1 195 ? -30.676 12.934 3.246 1.00 81.38 195 ARG A CA 1
ATOM 1585 C C . ARG A 1 195 ? -30.473 13.432 1.813 1.00 81.38 195 ARG A C 1
ATOM 1587 O O . ARG A 1 195 ? -31.349 14.108 1.293 1.00 81.38 195 ARG A O 1
ATOM 1594 N N . ILE A 1 196 ? -29.362 13.074 1.172 1.00 82.69 196 ILE A N 1
ATOM 1595 C CA . ILE A 1 196 ? -29.094 13.423 -0.232 1.00 82.69 196 ILE A CA 1
ATOM 1596 C C . ILE A 1 196 ? -30.130 12.759 -1.148 1.00 82.69 196 ILE A C 1
ATOM 1598 O O . ILE A 1 196 ? -30.760 13.440 -1.949 1.00 82.69 196 ILE A O 1
ATOM 1602 N N . PHE A 1 197 ? -30.379 11.459 -0.982 1.00 78.50 197 PHE A N 1
ATOM 1603 C CA . PHE 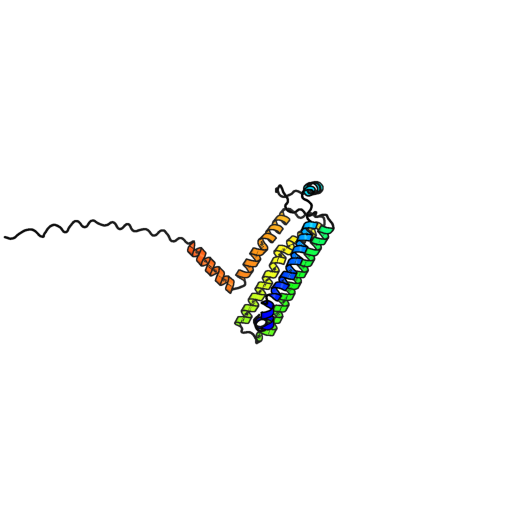A 1 197 ? -31.400 10.726 -1.735 1.00 78.50 197 PHE A CA 1
ATOM 1604 C C . PHE A 1 197 ? -32.815 11.273 -1.500 1.00 78.50 197 PHE A C 1
ATOM 1606 O O . PHE A 1 197 ? -33.614 11.303 -2.430 1.00 78.50 197 PHE A O 1
ATOM 1613 N N . TRP A 1 198 ? -33.121 11.750 -0.292 1.00 72.81 198 TRP A N 1
ATOM 1614 C CA . TRP A 1 198 ? -34.375 12.440 0.015 1.00 72.81 198 TRP A CA 1
ATOM 1615 C C . TRP A 1 198 ? -34.466 13.813 -0.658 1.00 72.81 198 TRP A C 1
ATOM 1617 O O . TRP A 1 198 ? -35.532 14.149 -1.155 1.00 72.81 198 TRP A O 1
ATOM 1627 N N . CYS A 1 199 ? -33.372 14.574 -0.759 1.00 64.69 199 CYS A N 1
ATOM 1628 C CA . CYS A 1 199 ? -33.340 15.820 -1.536 1.00 64.69 199 CYS A CA 1
ATOM 1629 C C . CYS A 1 199 ? -33.502 15.585 -3.047 1.00 64.69 199 CYS A C 1
ATOM 1631 O O . CYS A 1 199 ? -34.063 16.430 -3.735 1.00 64.69 199 CYS A O 1
ATOM 1633 N N . PHE A 1 200 ? -33.041 14.444 -3.567 1.00 65.31 200 PHE A N 1
ATOM 1634 C CA . PHE A 1 200 ? -33.257 14.057 -4.966 1.00 65.31 200 PHE A CA 1
ATOM 1635 C C . PHE A 1 200 ? -34.654 13.482 -5.232 1.00 65.31 200 PHE A C 1
ATOM 1637 O O . PHE A 1 200 ? -35.100 13.460 -6.380 1.00 65.31 200 PHE A O 1
ATOM 1644 N N . LYS A 1 201 ? -35.376 13.042 -4.194 1.00 62.25 201 LYS A N 1
ATOM 1645 C CA . LYS A 1 201 ? -36.757 12.568 -4.306 1.00 62.25 201 LYS A CA 1
ATOM 1646 C C . LYS A 1 201 ? -37.717 13.762 -4.380 1.00 62.25 201 LYS A C 1
ATOM 1648 O O . LYS A 1 201 ? -38.425 14.054 -3.428 1.00 62.25 201 LYS A O 1
ATOM 1653 N N . PHE A 1 202 ? -37.673 14.434 -5.533 1.00 52.22 202 PHE A N 1
ATOM 1654 C CA . PHE A 1 202 ? -38.742 15.178 -6.206 1.00 52.22 202 PHE A CA 1
ATOM 1655 C C . PHE A 1 202 ? -39.909 15.609 -5.303 1.00 52.22 202 PHE A C 1
ATOM 1657 O O . PHE A 1 202 ? -40.824 14.830 -5.031 1.00 52.22 202 PHE A O 1
ATOM 1664 N N . GLU A 1 203 ? -39.919 16.879 -4.907 1.00 51.53 203 GLU A N 1
ATOM 1665 C CA . GLU A 1 203 ? -41.159 17.542 -4.519 1.00 51.53 203 GLU A CA 1
ATOM 1666 C C . GLU A 1 203 ? -41.972 17.718 -5.817 1.00 51.53 203 GLU A C 1
ATOM 1668 O O . GLU A 1 203 ? -41.517 18.429 -6.719 1.00 51.53 203 GLU A O 1
ATOM 1673 N N . PRO A 1 204 ? -43.108 17.014 -6.011 1.00 53.88 204 PRO A N 1
ATOM 1674 C CA . PRO A 1 204 ? -43.922 17.228 -7.199 1.00 53.88 204 PRO A CA 1
ATOM 1675 C C . PRO A 1 204 ? -44.343 18.703 -7.226 1.00 53.88 204 PRO A C 1
ATOM 1677 O O . PRO A 1 204 ? -44.669 19.250 -6.166 1.00 53.88 204 PRO A O 1
ATOM 1680 N N . PRO A 1 205 ? -44.341 19.369 -8.396 1.00 54.38 205 PRO A N 1
ATOM 1681 C CA . PRO A 1 205 ? -44.735 20.767 -8.481 1.00 54.38 205 PRO A CA 1
ATOM 1682 C C . PRO A 1 205 ? -46.119 20.923 -7.850 1.00 54.38 205 PRO A C 1
ATOM 1684 O O . PRO A 1 205 ? -47.083 20.275 -8.269 1.00 54.38 205 PRO A O 1
ATOM 1687 N N . LYS A 1 206 ? -46.208 21.748 -6.798 1.00 53.84 206 LYS A N 1
ATOM 1688 C CA . LYS A 1 206 ? -47.477 22.091 -6.155 1.00 53.84 206 LYS A CA 1
ATOM 1689 C C . LYS A 1 206 ? -48.407 22.612 -7.247 1.00 53.84 206 LYS A C 1
ATOM 1691 O O . LYS A 1 206 ? -48.140 23.656 -7.834 1.00 53.84 206 LYS A O 1
ATOM 1696 N N . LYS A 1 207 ? -49.486 21.875 -7.536 1.00 48.66 207 LYS A N 1
ATO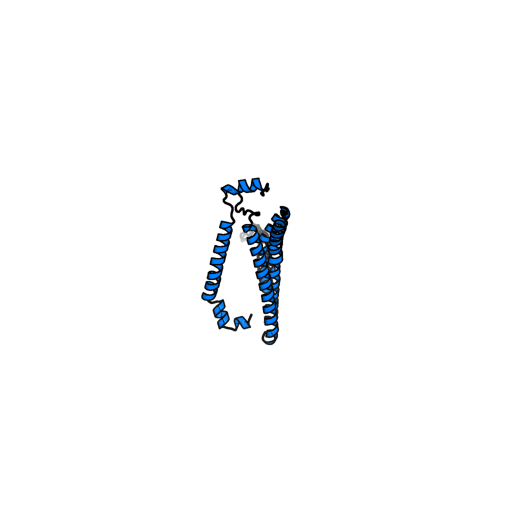M 1697 C CA . LYS A 1 207 ? -50.591 22.367 -8.364 1.00 48.66 207 LYS A CA 1
ATOM 1698 C C . LYS A 1 207 ? -51.079 23.659 -7.715 1.00 48.66 207 LYS A C 1
ATOM 1700 O O . LYS A 1 207 ? -51.718 23.611 -6.668 1.00 48.66 207 LYS A O 1
ATOM 1705 N N . HIS A 1 208 ? -50.744 24.805 -8.302 1.00 48.91 208 HIS A N 1
ATOM 1706 C CA . HIS A 1 208 ? -51.397 26.056 -7.958 1.00 48.91 208 HIS A CA 1
ATOM 1707 C C . HIS A 1 208 ? -52.870 25.897 -8.322 1.00 48.91 208 HIS A C 1
ATOM 1709 O O . HIS A 1 208 ? -53.231 25.852 -9.497 1.00 48.91 208 HIS A O 1
ATOM 1715 N N . SER A 1 209 ? -53.714 25.729 -7.308 1.00 51.22 209 SER A N 1
ATOM 1716 C CA . SER A 1 209 ? -55.160 25.784 -7.455 1.00 51.22 209 SER A CA 1
ATOM 1717 C C . SER A 1 209 ? -55.496 27.171 -7.991 1.00 51.22 209 SER A C 1
ATOM 1719 O O . SER A 1 209 ? -55.361 28.164 -7.278 1.00 51.22 209 SER A O 1
ATOM 1721 N N . ILE A 1 210 ? -55.876 27.251 -9.265 1.00 55.22 210 ILE A N 1
ATOM 1722 C CA . ILE A 1 210 ? -56.444 28.465 -9.843 1.00 55.22 210 ILE A CA 1
ATOM 1723 C C . ILE A 1 210 ? -57.777 28.676 -9.126 1.00 55.22 210 ILE A C 1
ATOM 1725 O O . ILE A 1 210 ? -58.747 27.961 -9.371 1.00 55.22 210 ILE A O 1
ATOM 1729 N N . VAL A 1 211 ? -57.799 29.612 -8.179 1.00 56.72 211 VAL A N 1
ATOM 1730 C CA . VAL A 1 211 ? -59.032 30.085 -7.553 1.00 56.72 211 VAL A CA 1
ATOM 1731 C C . VAL A 1 211 ? -59.754 30.915 -8.607 1.00 56.72 211 VAL A C 1
ATOM 1733 O O . VAL A 1 211 ? -59.384 32.054 -8.881 1.00 56.72 211 VAL A O 1
ATOM 1736 N N . VAL A 1 212 ? -60.760 30.319 -9.243 1.00 54.81 212 VAL A N 1
ATOM 1737 C CA . VAL A 1 212 ? -61.705 31.043 -10.094 1.00 54.81 212 VAL A CA 1
ATOM 1738 C C . VAL A 1 212 ? -62.533 31.935 -9.172 1.00 54.81 212 VAL A C 1
ATOM 1740 O O . VAL A 1 212 ? -63.401 31.456 -8.445 1.00 54.81 212 VAL A O 1
ATOM 1743 N N . LEU A 1 213 ? -62.226 33.233 -9.155 1.00 47.50 213 LEU A N 1
ATOM 1744 C CA . LEU A 1 213 ? -63.052 34.236 -8.489 1.00 47.50 213 LEU A CA 1
ATOM 1745 C C . LEU A 1 213 ? -64.387 34.321 -9.231 1.00 47.50 213 LEU A C 1
ATOM 1747 O O . LEU A 1 213 ? -64.480 34.906 -10.310 1.00 47.50 213 LEU A O 1
ATOM 1751 N N . HIS A 1 214 ? -65.422 33.713 -8.658 1.00 49.62 214 HIS A N 1
ATOM 1752 C CA . HIS A 1 214 ? -66.787 33.922 -9.110 1.00 49.62 214 HIS A CA 1
ATOM 1753 C C . HIS A 1 214 ? -67.175 35.377 -8.802 1.00 49.62 214 HIS A C 1
ATOM 1755 O O . HIS A 1 214 ? -67.196 35.795 -7.647 1.00 49.62 214 HIS A O 1
ATOM 1761 N N . SER A 1 215 ? -67.440 36.150 -9.855 1.00 53.88 215 SER A N 1
ATOM 1762 C CA . SER A 1 215 ? -67.962 37.519 -9.801 1.00 53.88 215 SER A CA 1
ATOM 1763 C C . SER A 1 215 ? -69.247 37.582 -8.963 1.00 53.88 215 SER A C 1
ATOM 1765 O O . SER A 1 215 ? -70.259 36.977 -9.321 1.00 53.88 215 SER A O 1
ATOM 1767 N N . ILE A 1 216 ? -69.201 38.305 -7.839 1.00 53.44 216 ILE A N 1
ATOM 1768 C CA . ILE A 1 216 ? -70.364 38.645 -7.011 1.00 53.44 216 ILE A CA 1
ATOM 1769 C C . ILE A 1 216 ? -70.976 39.922 -7.598 1.00 53.44 216 ILE A C 1
ATOM 1771 O O . ILE A 1 216 ? -70.687 41.025 -7.152 1.00 53.44 216 ILE A O 1
ATOM 1775 N N . ASN A 1 217 ? -71.820 39.769 -8.615 1.00 53.41 217 ASN A N 1
ATOM 1776 C CA . ASN A 1 217 ? -72.713 40.820 -9.102 1.00 53.41 217 ASN A CA 1
ATOM 1777 C C . ASN A 1 217 ? -74.157 40.360 -8.888 1.00 53.41 217 ASN A C 1
ATOM 1779 O O . ASN A 1 217 ? -74.785 39.876 -9.822 1.00 53.41 217 ASN A O 1
ATOM 1783 N N . SER A 1 218 ? -74.669 40.443 -7.654 1.00 52.88 218 SER A N 1
ATOM 1784 C CA . SER A 1 218 ? -76.102 40.268 -7.328 1.00 52.88 218 SER A CA 1
ATOM 1785 C C . SER A 1 218 ? -76.429 40.742 -5.900 1.00 52.88 218 SER A C 1
ATOM 1787 O O . SER A 1 218 ? -76.984 39.989 -5.116 1.00 52.88 218 SER A O 1
ATOM 1789 N N . TYR A 1 219 ? -76.071 41.978 -5.531 1.00 47.78 219 TYR A N 1
ATOM 1790 C CA . TYR A 1 219 ? -76.613 42.650 -4.329 1.00 47.78 219 TYR A CA 1
ATOM 1791 C C . TYR A 1 219 ? -76.799 44.157 -4.569 1.00 47.78 219 TYR A C 1
ATOM 1793 O O . TYR A 1 219 ? -76.431 44.998 -3.756 1.00 47.78 219 TYR A O 1
ATOM 1801 N N . ALA A 1 220 ? -77.366 44.504 -5.725 1.00 53.28 220 ALA A N 1
ATOM 1802 C CA . ALA A 1 220 ? -77.765 45.872 -6.050 1.00 53.28 220 ALA A CA 1
ATOM 1803 C C . ALA A 1 220 ? -79.091 45.881 -6.827 1.00 53.28 220 ALA A C 1
ATOM 1805 O O . ALA A 1 220 ? -79.169 46.322 -7.965 1.00 53.28 220 ALA A O 1
ATOM 1806 N N . SER A 1 221 ? -80.141 45.324 -6.232 1.00 52.59 221 SER A N 1
ATOM 1807 C CA . SER A 1 221 ? -81.531 45.702 -6.515 1.00 52.59 221 SER A CA 1
ATOM 1808 C C . SER A 1 221 ? -82.392 45.153 -5.381 1.00 52.59 221 SER A C 1
ATOM 1810 O O . SER A 1 221 ? -82.294 43.971 -5.077 1.00 52.59 221 SER A O 1
ATOM 1812 N N . ASN A 1 222 ? -83.142 46.042 -4.721 1.00 48.94 222 ASN A N 1
ATOM 1813 C CA . ASN A 1 222 ? -84.186 45.822 -3.693 1.00 48.94 222 ASN A CA 1
ATOM 1814 C C . ASN A 1 222 ? -84.029 46.678 -2.425 1.00 48.94 222 ASN A C 1
ATOM 1816 O O . ASN A 1 222 ? -84.576 46.345 -1.379 1.00 48.94 222 ASN A O 1
ATOM 1820 N N . VAL A 1 223 ? -83.360 47.831 -2.521 1.00 58.12 223 VAL A N 1
ATOM 1821 C CA . VAL A 1 223 ? -83.530 48.924 -1.549 1.00 58.12 223 VAL A CA 1
ATOM 1822 C C . VAL A 1 223 ? -83.819 50.218 -2.309 1.00 58.12 223 VAL A C 1
ATOM 1824 O O . VAL A 1 223 ? -83.019 51.137 -2.272 1.00 58.12 223 VAL A O 1
ATOM 1827 N N . THR A 1 224 ? -84.927 50.252 -3.058 1.00 53.94 224 THR A N 1
ATOM 1828 C CA . THR A 1 224 ? -85.583 51.483 -3.555 1.00 53.94 224 THR A CA 1
ATOM 1829 C C . THR A 1 224 ? -86.909 51.150 -4.259 1.00 53.94 224 THR A C 1
ATOM 1831 O O . THR A 1 224 ? -86.989 51.099 -5.481 1.00 53.94 224 THR A O 1
ATOM 1834 N N . ALA A 1 225 ? -87.968 50.926 -3.482 1.00 48.56 225 ALA A N 1
ATOM 1835 C CA . ALA A 1 225 ? -89.361 51.182 -3.877 1.00 48.56 225 ALA A CA 1
ATOM 1836 C C . ALA A 1 225 ? -90.188 51.195 -2.579 1.00 48.56 225 ALA A C 1
ATOM 1838 O O . ALA A 1 225 ? -90.418 50.150 -1.983 1.00 48.56 225 ALA A O 1
ATOM 1839 N N . ASN A 1 226 ? -90.310 52.367 -1.951 1.00 42.69 226 ASN A N 1
ATOM 1840 C CA . ASN A 1 226 ? -91.469 53.271 -2.048 1.00 42.69 226 ASN A CA 1
ATOM 1841 C C . ASN A 1 226 ? -92.615 52.775 -1.144 1.00 42.69 226 ASN A C 1
ATOM 1843 O O . ASN A 1 226 ? -93.182 51.723 -1.396 1.00 42.69 226 ASN A O 1
ATOM 1847 N N . ASN A 1 227 ? -92.878 53.409 0.007 1.00 42.47 227 ASN A N 1
ATOM 1848 C CA . ASN A 1 227 ? -93.568 54.707 0.121 1.00 42.47 227 ASN A CA 1
ATOM 1849 C C . ASN A 1 227 ? -94.735 54.786 -0.866 1.00 42.47 227 ASN A C 1
ATOM 1851 O O . ASN A 1 227 ? -94.505 55.166 -2.009 1.00 42.47 227 ASN A O 1
ATOM 1855 N N . TYR A 1 228 ? -95.921 54.345 -0.446 1.00 44.56 228 TYR A N 1
ATOM 1856 C CA . TYR A 1 228 ? -97.179 55.101 -0.338 1.00 44.56 228 TYR A CA 1
ATOM 1857 C C . TYR A 1 228 ? -98.252 54.185 0.259 1.00 44.56 228 TYR A C 1
ATOM 1859 O O . TYR A 1 228 ? -98.283 52.995 -0.124 1.00 44.56 228 TYR A O 1
#

pLDDT: mean 79.71, std 13.73, range [37.84, 93.94]

Radius of gyration: 33.28 Å; chains: 1; bounding box: 116×72×65 Å

Organism: Bursaphelenchus xylophilus (NCBI:txid6326)

InterPro domains:
  IPR019422 7TM GPCR, serpentine receptor class h (Srh) [PF10318] (28-194)

Secondary structure (DSSP, 8-state):
-HHHHH-HHHHHHHTSHHHHHHHHHHHHHHHHHHHHHHHHHBPPGGGHHHHHHHTT----S-SS-S--B-TTSHHHHHHHHHHHHHHHHHHHHHHHHHHHHHHHHHHTGGGS-HHHHHHHHHHHHHHHHHHHHHIIIIIHHHHHHHHHHHHTPPPPHHHHHHHHHHHHHHHHHHHHHHHHHSHHHHHHHHHHHHHHHHHHS------------------SSSS-----

Foldseek 3Di:
DVVCVVPPVNVCCCPPPVVVCVVCVVVVVVVVVVVVVQVVQFDPQVCPVVLCVVVVDDDDPDPGDPGDGNLPDPVNLVVLVVVLVVLVVVLVVQLVVLVVVVVVLVVCVVVDDPVVSVQSVLVSVLSVVLSVLCVVLPNVLSVVCSVCSVVVHHDDPVSVV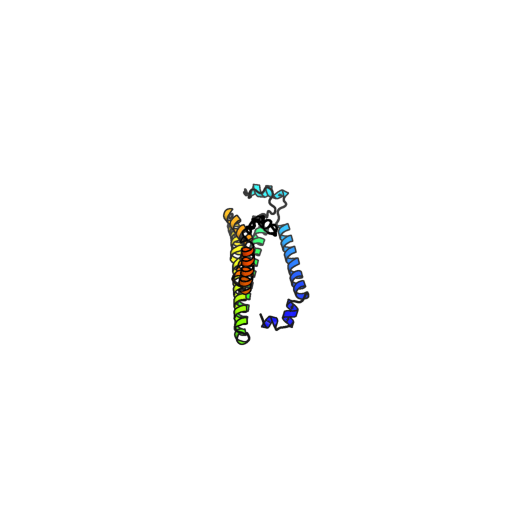SNVVSVVCSVVVNVVSCCVSNVVNVVVVVVVVVVVVVVVPDPDPPPPPPPPPDDPDDDPDDPDDDDD